Protein AF-A0A520HZ29-F1 (afdb_monomer_lite)

Radius of gyration: 23.73 Å; chains: 1; bounding box: 66×48×58 Å

Structure (mmCIF, N/CA/C/O backbone):
data_AF-A0A520HZ29-F1
#
_entry.id   AF-A0A520HZ29-F1
#
loop_
_atom_site.group_PDB
_atom_site.id
_atom_site.type_symbol
_atom_site.label_atom_id
_atom_site.label_alt_id
_atom_site.label_comp_id
_atom_site.label_asym_id
_atom_site.label_entity_id
_atom_site.label_seq_id
_atom_site.pdbx_PDB_ins_code
_atom_site.Cartn_x
_atom_site.Cartn_y
_atom_site.Cartn_z
_atom_site.occupancy
_atom_site.B_iso_or_equiv
_atom_site.auth_seq_id
_atom_site.auth_comp_id
_atom_site.auth_asym_id
_atom_site.auth_atom_id
_atom_site.pdbx_PDB_model_num
ATOM 1 N N . TYR A 1 1 ? -20.575 -20.722 -24.787 1.00 29.44 1 TYR A N 1
ATOM 2 C CA . TYR A 1 1 ? -20.828 -22.123 -25.172 1.00 29.44 1 TYR A CA 1
ATOM 3 C C . TYR A 1 1 ? -19.560 -22.651 -25.810 1.00 29.44 1 TYR A C 1
ATOM 5 O O . TYR A 1 1 ? -19.033 -21.987 -26.694 1.00 29.44 1 TYR A O 1
ATOM 13 N N . ASN A 1 2 ? -19.044 -23.776 -25.318 1.00 37.75 2 ASN A N 1
ATOM 14 C CA . ASN A 1 2 ? -17.968 -24.502 -25.980 1.00 37.75 2 ASN A CA 1
ATOM 15 C C . ASN A 1 2 ? -18.514 -25.097 -27.276 1.00 37.75 2 ASN A C 1
ATOM 17 O O . ASN A 1 2 ? -19.419 -25.927 -27.242 1.00 37.75 2 ASN A O 1
ATOM 21 N N . SER A 1 3 ? -17.921 -24.718 -28.397 1.00 28.28 3 SER A N 1
ATOM 22 C CA . SER A 1 3 ? -17.940 -25.531 -29.603 1.00 28.28 3 SER A CA 1
ATOM 23 C C . SER A 1 3 ? -16.566 -25.439 -30.246 1.00 28.28 3 SER A C 1
ATOM 25 O O . SER A 1 3 ? -16.153 -24.351 -30.623 1.00 28.28 3 SER A O 1
ATOM 27 N N . ALA A 1 4 ? -15.912 -26.600 -30.314 1.00 33.25 4 ALA A N 1
ATOM 28 C CA . ALA A 1 4 ? -14.782 -26.966 -31.164 1.00 33.25 4 ALA A CA 1
ATOM 29 C C . ALA A 1 4 ? -13.573 -26.007 -31.187 1.00 33.25 4 ALA A C 1
ATOM 31 O O . ALA A 1 4 ? -13.623 -24.891 -31.690 1.00 33.25 4 ALA A O 1
ATOM 32 N N . GLY A 1 5 ? -12.449 -26.502 -30.661 1.00 44.62 5 GLY A N 1
ATOM 33 C CA . GLY A 1 5 ? -11.187 -25.779 -30.573 1.00 44.62 5 GLY A CA 1
ATOM 34 C C . GLY A 1 5 ? -10.692 -25.222 -31.910 1.00 44.62 5 GLY A C 1
ATOM 35 O O . GLY A 1 5 ? -10.591 -25.938 -32.903 1.00 44.62 5 GLY A O 1
ATOM 36 N N . GLY A 1 6 ? -10.326 -23.941 -31.878 1.00 36.56 6 GLY A N 1
ATOM 37 C CA . GLY A 1 6 ? -9.460 -23.285 -32.850 1.00 36.56 6 GLY A CA 1
ATOM 38 C C . GLY A 1 6 ? -8.163 -22.856 -32.161 1.00 36.56 6 GLY A C 1
ATOM 39 O O . GLY A 1 6 ? -8.181 -22.326 -31.051 1.00 36.56 6 GLY A O 1
ATOM 40 N N . SER A 1 7 ? -7.033 -23.107 -32.813 1.00 39.62 7 SER A N 1
ATOM 41 C CA . SER A 1 7 ? -5.655 -22.961 -32.320 1.00 39.62 7 SER A CA 1
ATOM 42 C C . SER A 1 7 ? -5.123 -21.517 -32.264 1.00 39.62 7 SER A C 1
ATOM 44 O O . SER A 1 7 ? -3.921 -21.294 -32.360 1.00 39.62 7 SER A O 1
ATOM 46 N N . SER A 1 8 ? -5.988 -20.518 -32.084 1.00 42.78 8 SER A N 1
ATOM 47 C CA . SER A 1 8 ? -5.587 -19.108 -31.977 1.00 42.78 8 SER A CA 1
ATOM 48 C C . SER A 1 8 ? -6.537 -18.356 -31.044 1.00 42.78 8 SER A C 1
ATOM 50 O O . SER A 1 8 ? -7.522 -17.752 -31.470 1.00 42.78 8 SER A O 1
ATOM 52 N N . GLY A 1 9 ? -6.285 -18.442 -29.739 1.00 31.20 9 GLY A N 1
ATOM 53 C CA . GLY A 1 9 ? -7.104 -17.782 -28.727 1.00 31.20 9 GLY A CA 1
ATOM 54 C C . GLY A 1 9 ? -6.838 -16.279 -28.663 1.00 31.20 9 GLY A C 1
ATOM 55 O O . GLY A 1 9 ? -5.968 -15.849 -27.913 1.00 31.20 9 GLY A O 1
ATOM 56 N N . SER A 1 10 ? -7.619 -15.474 -29.386 1.00 38.91 10 SER A N 1
ATOM 57 C CA . SER A 1 10 ? -7.815 -14.066 -29.028 1.00 38.91 10 SER A CA 1
ATOM 58 C C . SER A 1 10 ? -8.934 -14.000 -27.988 1.00 38.91 10 SER A C 1
ATOM 60 O O . SER A 1 10 ? -10.086 -14.324 -28.279 1.00 38.91 10 SER A O 1
ATOM 62 N N . ARG A 1 11 ? -8.591 -13.658 -26.743 1.00 37.75 11 ARG A N 1
ATOM 63 C CA . ARG A 1 11 ? -9.586 -13.350 -25.704 1.00 37.75 11 ARG A CA 1
ATOM 64 C C . ARG A 1 11 ? -10.194 -11.974 -26.022 1.00 37.75 11 ARG A C 1
ATOM 66 O O . ARG A 1 11 ? -9.433 -11.093 -26.423 1.00 37.75 11 ARG A O 1
ATOM 73 N N . PRO A 1 12 ? -11.508 -11.746 -25.843 1.00 40.84 12 PRO A N 1
ATOM 74 C CA . PRO A 1 12 ? -12.088 -10.424 -26.051 1.00 40.84 12 PRO A CA 1
ATOM 75 C C . PRO A 1 12 ? -11.443 -9.432 -25.076 1.00 40.84 12 PRO A C 1
ATOM 77 O O . PRO A 1 12 ? -11.559 -9.569 -23.858 1.00 40.84 12 PRO A O 1
ATOM 80 N N . LYS A 1 13 ? -10.708 -8.467 -25.633 1.00 37.62 13 LYS A N 1
ATOM 81 C CA . LYS A 1 13 ? -10.168 -7.321 -24.906 1.00 37.62 13 LYS A CA 1
ATOM 82 C C . LYS A 1 13 ? -11.329 -6.367 -24.625 1.00 37.62 13 LYS A C 1
ATOM 84 O O . LYS A 1 13 ? -12.041 -5.988 -25.550 1.00 37.62 13 LYS A O 1
ATOM 89 N N . ILE A 1 14 ? -11.505 -5.970 -23.368 1.00 38.50 14 ILE A N 1
ATOM 90 C CA . ILE A 1 14 ? -12.170 -4.701 -23.066 1.00 38.50 14 ILE A CA 1
ATOM 91 C C . ILE A 1 14 ? -11.268 -3.611 -23.658 1.00 38.50 14 ILE A C 1
ATOM 93 O O . ILE A 1 14 ? -10.106 -3.504 -23.271 1.00 38.50 14 ILE A O 1
ATOM 97 N N . ALA A 1 15 ? -11.777 -2.871 -24.638 1.00 37.00 15 ALA A N 1
ATOM 98 C CA . ALA A 1 15 ? -11.152 -1.663 -25.158 1.00 37.00 15 ALA A CA 1
ATOM 99 C C . ALA A 1 15 ? -11.937 -0.477 -24.595 1.00 37.00 15 ALA A C 1
ATOM 101 O O . ALA A 1 15 ? -13.137 -0.359 -24.844 1.00 37.00 15 ALA A O 1
ATOM 102 N N . ILE A 1 16 ? -11.278 0.346 -23.783 1.00 37.28 16 ILE A N 1
ATOM 103 C CA . ILE A 1 16 ? -11.810 1.638 -23.353 1.00 37.28 16 ILE A CA 1
ATOM 104 C C . ILE A 1 16 ? -11.167 2.675 -24.274 1.00 37.28 16 ILE A C 1
ATOM 106 O O . ILE A 1 16 ? -10.061 3.126 -24.005 1.00 37.28 16 ILE A O 1
ATOM 110 N N . ASP A 1 17 ? -11.842 3.002 -25.374 1.00 34.62 17 ASP A N 1
ATOM 111 C CA . ASP A 1 17 ? -11.481 4.120 -26.251 1.00 34.62 17 ASP A CA 1
ATOM 112 C C . ASP A 1 17 ? -12.436 5.299 -25.986 1.00 34.62 17 ASP A C 1
ATOM 114 O O . ASP A 1 17 ? -13.624 5.087 -25.736 1.00 34.62 17 ASP A O 1
ATOM 118 N N . ASN A 1 18 ? -11.921 6.535 -26.078 1.00 33.84 18 ASN A N 1
ATOM 119 C CA . ASN A 1 18 ? -12.602 7.827 -25.845 1.00 33.84 18 ASN A CA 1
ATOM 120 C C . ASN A 1 18 ? -12.822 8.273 -24.383 1.00 33.84 18 ASN A C 1
ATOM 122 O O . ASN A 1 18 ? -13.919 8.697 -24.017 1.00 33.84 18 ASN A O 1
ATOM 126 N N . ILE A 1 19 ? -11.772 8.299 -23.557 1.00 41.47 19 ILE A N 1
ATOM 127 C CA . ILE A 1 19 ? -11.810 9.090 -22.314 1.00 41.47 19 ILE A CA 1
ATOM 128 C C . ILE A 1 19 ? -11.496 10.556 -22.652 1.00 41.47 19 ILE A C 1
ATOM 130 O O . ILE A 1 19 ? -10.355 10.896 -22.957 1.00 41.47 19 ILE A O 1
ATOM 134 N N . GLN A 1 20 ? -12.497 11.438 -22.579 1.00 37.50 20 GLN A N 1
ATOM 135 C CA . GLN A 1 20 ? -12.272 12.885 -22.509 1.00 37.50 20 GLN A CA 1
ATOM 136 C C . GLN A 1 20 ? -12.248 13.333 -21.046 1.00 37.50 20 GLN A C 1
ATOM 138 O O . GLN A 1 20 ? -13.248 13.231 -20.339 1.00 37.50 20 GLN A O 1
ATOM 143 N N . LEU A 1 21 ? -11.109 13.865 -20.599 1.00 37.75 21 LEU A N 1
ATOM 144 C CA . LEU A 1 21 ? -10.978 14.507 -19.294 1.00 37.75 21 LEU A CA 1
ATOM 145 C C . LEU A 1 21 ? -11.436 15.964 -19.404 1.00 37.75 21 LEU A C 1
ATOM 147 O O . LEU A 1 21 ? -10.693 16.834 -19.857 1.00 37.75 21 LEU A O 1
ATOM 151 N N . VAL A 1 22 ? -12.670 16.231 -18.986 1.00 41.94 22 VAL A N 1
ATOM 152 C CA . VAL A 1 22 ? -13.159 17.593 -18.743 1.00 41.94 22 VAL A CA 1
ATOM 153 C C . VAL A 1 22 ? -12.899 17.910 -17.272 1.00 41.94 22 VAL A C 1
ATOM 155 O O . VAL A 1 22 ? -13.177 17.079 -16.409 1.00 41.94 22 VAL A O 1
ATOM 158 N N . ALA A 1 23 ? -12.335 19.086 -16.977 1.00 45.66 23 ALA A N 1
ATOM 159 C CA . ALA A 1 23 ? -12.144 19.546 -15.602 1.00 45.66 23 ALA A CA 1
ATOM 160 C C . ALA A 1 23 ? -13.448 19.370 -14.811 1.00 45.66 23 ALA A C 1
ATOM 162 O O . ALA A 1 23 ? -14.506 19.769 -15.300 1.00 45.66 23 ALA A O 1
ATOM 163 N N . ALA A 1 24 ? -13.370 18.758 -13.624 1.00 43.84 24 ALA A N 1
ATOM 164 C CA . ALA A 1 24 ? -14.538 18.488 -12.798 1.00 43.84 24 ALA A CA 1
ATOM 165 C C . ALA A 1 24 ? -15.297 19.797 -12.538 1.00 43.84 24 ALA A C 1
ATOM 167 O O . ALA A 1 24 ? -14.860 20.652 -11.763 1.00 43.84 24 ALA A O 1
ATOM 168 N N . GLY A 1 25 ? -16.433 19.958 -13.223 1.00 53.25 25 GLY A N 1
ATOM 169 C CA . GLY A 1 25 ? -17.474 20.878 -12.797 1.00 53.25 25 GLY A CA 1
ATOM 170 C C . GLY A 1 25 ? -17.931 20.508 -11.386 1.00 53.25 25 GLY A C 1
ATOM 171 O O . GLY A 1 25 ? -17.604 19.430 -10.896 1.00 53.25 25 GLY A O 1
ATOM 172 N N . ASN A 1 26 ? -18.635 21.445 -10.742 1.00 54.03 26 ASN A N 1
ATOM 173 C CA . ASN A 1 26 ? -19.221 21.366 -9.397 1.00 54.03 26 ASN A CA 1
ATOM 174 C C . ASN A 1 26 ? -19.322 19.943 -8.817 1.00 54.03 26 ASN A C 1
ATOM 176 O O . ASN A 1 26 ? -19.880 19.064 -9.467 1.00 54.03 26 ASN A O 1
ATOM 180 N N . ALA A 1 27 ? -18.843 19.755 -7.580 1.00 58.06 27 ALA A N 1
ATOM 181 C CA . ALA A 1 27 ? -18.889 18.481 -6.860 1.00 58.06 27 ALA A CA 1
ATOM 182 C C . ALA A 1 27 ? -20.203 17.715 -7.108 1.00 58.06 27 ALA A C 1
ATOM 184 O O . ALA A 1 27 ? -21.284 18.288 -6.945 1.00 58.06 27 ALA A O 1
ATOM 185 N N . CYS A 1 28 ? -20.093 16.442 -7.507 1.00 59.75 28 CYS A N 1
ATOM 186 C CA . CYS A 1 28 ? -21.233 15.569 -7.780 1.00 59.75 28 CYS A CA 1
ATOM 187 C C . CYS A 1 28 ? -22.245 15.651 -6.630 1.00 59.75 28 CYS A C 1
ATOM 189 O O . CYS A 1 28 ? -21.884 15.521 -5.457 1.00 59.75 28 CYS A O 1
ATOM 191 N N . ILE A 1 29 ? -23.519 15.876 -6.954 1.00 70.31 29 ILE A N 1
ATOM 192 C CA . ILE A 1 29 ? -24.570 15.914 -5.938 1.00 70.31 29 ILE A CA 1
ATOM 193 C C . ILE A 1 29 ? -24.837 14.475 -5.504 1.00 70.31 29 ILE A C 1
ATOM 195 O O . ILE A 1 29 ? -25.227 13.646 -6.323 1.00 70.31 29 ILE A O 1
ATOM 199 N N . THR A 1 30 ? -24.648 14.181 -4.216 1.00 75.00 30 THR A N 1
ATOM 200 C CA . THR A 1 30 ? -24.956 12.864 -3.650 1.00 75.00 30 THR A CA 1
ATOM 201 C C . THR A 1 30 ? -26.403 12.477 -3.980 1.00 75.00 30 THR A C 1
ATOM 203 O O . THR A 1 30 ? -27.322 13.209 -3.595 1.00 75.00 30 THR A O 1
ATOM 206 N N . PRO A 1 31 ? -26.639 11.340 -4.661 1.00 79.19 31 PRO A N 1
ATOM 207 C CA . PRO A 1 31 ? -27.990 10.876 -4.937 1.00 79.19 31 PRO A CA 1
ATOM 208 C C . PRO A 1 31 ? -28.779 10.655 -3.642 1.00 79.19 31 PRO A C 1
ATOM 210 O O . PRO A 1 31 ? -28.287 10.004 -2.720 1.00 79.19 31 PRO A O 1
ATOM 213 N N . ALA A 1 32 ? -30.007 11.175 -3.560 1.00 82.25 32 ALA A N 1
ATOM 214 C CA . ALA A 1 32 ? -30.851 11.024 -2.371 1.00 82.25 32 ALA A CA 1
ATOM 215 C C . ALA A 1 32 ? -31.618 9.690 -2.355 1.00 82.25 32 ALA A C 1
ATOM 217 O O . ALA A 1 32 ? -32.122 9.270 -1.314 1.00 82.25 32 ALA A O 1
ATOM 218 N N . THR A 1 33 ? -31.709 9.014 -3.502 1.00 83.50 33 THR A N 1
ATOM 219 C CA . THR A 1 33 ? -32.360 7.709 -3.651 1.00 83.50 33 THR A CA 1
ATOM 220 C C . THR A 1 33 ? -31.463 6.732 -4.402 1.00 83.50 33 THR A C 1
ATOM 222 O O . THR A 1 33 ? -30.621 7.132 -5.200 1.00 83.50 33 THR A O 1
ATOM 225 N N . SER A 1 34 ? -31.637 5.431 -4.171 1.00 80.50 34 SER A N 1
ATOM 226 C CA . SER A 1 34 ? -30.979 4.399 -4.980 1.00 80.50 34 SER A CA 1
ATOM 227 C C . SER A 1 34 ? -31.686 4.227 -6.334 1.00 80.50 34 SER A C 1
ATOM 229 O O . SER A 1 34 ? -32.902 4.423 -6.404 1.00 80.50 34 SER A O 1
ATOM 231 N N . PRO A 1 35 ? -30.966 3.837 -7.404 1.00 86.38 35 PRO A N 1
ATOM 232 C CA . PRO A 1 35 ? -31.594 3.409 -8.650 1.00 86.38 35 PRO A CA 1
ATOM 233 C C . PRO A 1 35 ? -32.473 2.173 -8.416 1.00 86.38 35 PRO A C 1
ATOM 235 O O . PRO A 1 35 ? -32.179 1.336 -7.561 1.00 86.38 35 PRO A O 1
ATOM 238 N N . LEU A 1 36 ? -33.550 2.050 -9.188 1.00 89.56 36 LEU A N 1
ATOM 239 C CA . LEU A 1 36 ? -34.548 0.987 -9.038 1.00 89.56 36 LEU A CA 1
ATOM 240 C C . LEU A 1 36 ? -34.797 0.268 -10.363 1.00 89.56 36 LEU A C 1
ATOM 242 O O . LEU A 1 36 ? -34.452 0.762 -11.433 1.00 89.56 36 LEU A O 1
ATOM 246 N N . SER A 1 37 ? -35.458 -0.887 -10.297 1.00 89.81 37 SER A N 1
ATOM 247 C CA . SER A 1 37 ? -36.024 -1.561 -11.475 1.00 89.81 37 SER A CA 1
ATOM 248 C C . SER A 1 37 ? -34.999 -1.929 -12.554 1.00 89.81 37 SER A C 1
ATOM 250 O O . SER A 1 37 ? -35.290 -1.805 -13.743 1.00 89.81 37 SER A O 1
ATOM 252 N N . LEU A 1 38 ? -33.802 -2.383 -12.157 1.00 87.25 38 LEU A N 1
ATOM 253 C CA . LEU A 1 38 ? -32.837 -2.929 -13.109 1.00 87.25 38 LEU A CA 1
ATOM 254 C C . LEU A 1 38 ? -33.426 -4.174 -13.779 1.00 87.25 38 LEU A C 1
ATOM 256 O O . LEU A 1 38 ? -33.702 -5.182 -13.132 1.00 87.25 38 LEU A O 1
ATOM 260 N N . THR A 1 39 ? -33.611 -4.087 -15.087 1.00 88.44 39 THR A N 1
ATOM 261 C CA . THR A 1 39 ? -34.106 -5.162 -15.940 1.00 88.44 39 THR A CA 1
ATOM 262 C C . THR A 1 39 ? -33.089 -5.419 -17.032 1.00 88.44 39 THR A C 1
ATOM 264 O O . THR A 1 39 ? -32.538 -4.478 -17.599 1.00 88.44 39 THR A O 1
ATOM 267 N N . PHE A 1 40 ? -32.847 -6.690 -17.339 1.00 86.56 40 PHE A N 1
ATOM 268 C CA . PHE A 1 40 ? -32.040 -7.094 -18.483 1.00 86.56 40 PHE A CA 1
ATOM 269 C C . PHE A 1 40 ? -32.958 -7.649 -19.562 1.00 86.56 40 PHE A C 1
ATOM 271 O O . PHE A 1 40 ? -33.882 -8.404 -19.266 1.00 86.56 40 PHE A O 1
ATOM 278 N N . THR A 1 41 ? -32.723 -7.250 -20.805 1.00 86.69 41 THR A N 1
ATOM 279 C CA . THR A 1 41 ? -33.553 -7.641 -21.944 1.00 86.69 41 THR A CA 1
ATOM 280 C C . THR A 1 41 ? -32.749 -8.516 -22.890 1.00 86.69 41 THR A C 1
ATOM 282 O O . THR A 1 41 ? -32.762 -9.739 -22.779 1.00 86.69 41 THR A O 1
ATOM 285 N N . ASN A 1 42 ? -32.030 -7.901 -23.823 1.00 85.25 42 ASN A N 1
ATOM 286 C CA . ASN A 1 42 ? -31.323 -8.609 -24.871 1.00 85.25 42 ASN A CA 1
ATOM 287 C C . ASN A 1 42 ? -29.983 -9.138 -24.340 1.00 85.25 42 ASN A C 1
ATOM 289 O O . ASN A 1 42 ? -29.025 -8.378 -24.181 1.00 85.25 42 ASN A O 1
ATOM 293 N N . ILE A 1 43 ? -29.943 -10.436 -24.038 1.00 84.38 43 ILE A N 1
ATOM 294 C CA . ILE A 1 43 ? -28.761 -11.141 -23.540 1.00 84.38 43 ILE A CA 1
ATOM 295 C C . ILE A 1 43 ? -28.185 -11.985 -24.676 1.00 84.38 43 ILE A C 1
ATOM 297 O O . ILE A 1 43 ? -28.834 -12.898 -25.184 1.00 84.38 43 ILE A O 1
ATOM 301 N N . THR A 1 44 ? -26.942 -11.702 -25.047 1.00 82.81 44 THR A N 1
ATOM 302 C CA . THR A 1 44 ? -26.147 -12.516 -25.969 1.00 82.81 44 THR A CA 1
ATOM 303 C C . THR A 1 44 ? -24.969 -13.152 -25.228 1.00 82.81 44 THR A C 1
ATOM 305 O O . THR A 1 44 ? -24.776 -12.946 -24.031 1.00 82.81 44 THR A O 1
ATOM 308 N N . ALA A 1 45 ? -24.139 -13.922 -25.935 1.00 76.50 45 ALA A N 1
ATOM 309 C CA . ALA A 1 45 ? -22.918 -14.481 -25.357 1.00 76.50 45 ALA A CA 1
ATOM 310 C C . ALA A 1 45 ? -21.859 -13.418 -24.987 1.00 76.50 45 ALA A C 1
ATOM 312 O O . ALA A 1 45 ? -20.933 -13.736 -24.245 1.00 76.50 45 ALA A O 1
ATOM 313 N N . THR A 1 46 ? -21.968 -12.189 -25.510 1.00 78.19 46 THR A N 1
ATOM 314 C CA . THR A 1 46 ? -20.964 -11.120 -25.341 1.00 78.19 46 THR A CA 1
ATOM 315 C C . THR A 1 46 ? -21.554 -9.775 -24.916 1.00 78.19 46 THR A C 1
ATOM 317 O O . THR A 1 46 ? -20.811 -8.809 -24.777 1.00 78.19 46 THR A O 1
ATOM 320 N N . SER A 1 47 ? -22.871 -9.672 -24.732 1.00 79.06 47 SER A N 1
ATOM 321 C CA . SER A 1 47 ? -23.525 -8.426 -24.330 1.00 79.06 47 SER A CA 1
ATOM 322 C C . SER A 1 47 ? -24.792 -8.684 -23.526 1.00 79.06 47 SER A C 1
ATOM 324 O O . SER A 1 47 ? -25.503 -9.662 -23.749 1.00 79.06 47 SER A O 1
ATOM 326 N N . VAL A 1 48 ? -25.083 -7.772 -22.603 1.00 79.69 48 VAL A N 1
ATOM 327 C CA . VAL A 1 48 ? -26.335 -7.724 -21.851 1.00 79.69 48 VAL A CA 1
ATOM 328 C C . VAL A 1 48 ? -26.866 -6.302 -21.960 1.00 79.69 48 VAL A C 1
ATOM 330 O O . VAL A 1 48 ? -26.225 -5.368 -21.487 1.00 79.69 48 VAL A O 1
ATOM 333 N N . GLN A 1 49 ? -28.020 -6.124 -22.600 1.00 85.81 49 GLN A N 1
ATOM 334 C CA . GLN A 1 49 ? -28.741 -4.854 -22.548 1.00 85.81 49 GLN A CA 1
ATOM 335 C C . GLN A 1 49 ? -29.570 -4.793 -21.270 1.00 85.81 49 GLN A C 1
ATOM 337 O O . GLN A 1 49 ? -30.263 -5.754 -20.931 1.00 85.81 49 GLN A O 1
ATOM 342 N N . GLY A 1 50 ? -29.512 -3.659 -20.575 1.00 86.06 50 GLY A N 1
ATOM 343 C CA . GLY A 1 50 ? -30.311 -3.418 -19.384 1.00 86.06 50 GLY A CA 1
ATOM 344 C C . GLY A 1 50 ? -30.891 -2.014 -19.337 1.00 86.06 50 GLY A C 1
ATOM 345 O O . GLY A 1 50 ? -30.395 -1.101 -19.992 1.00 86.06 50 GLY A O 1
ATOM 346 N N . SER A 1 51 ? -31.957 -1.856 -18.560 1.00 89.12 51 SER A N 1
ATOM 347 C CA . SER A 1 51 ? -32.577 -0.567 -18.257 1.00 89.12 51 SER A CA 1
ATOM 348 C C . SER A 1 51 ? -32.913 -0.493 -16.773 1.00 89.12 51 SER A C 1
ATOM 350 O O . SER A 1 51 ? -33.198 -1.516 -16.155 1.00 89.12 51 SER A O 1
ATOM 352 N N . PHE A 1 52 ? -32.858 0.700 -16.192 1.00 90.94 52 PHE A N 1
ATOM 353 C CA . PHE A 1 52 ? -33.191 0.947 -14.792 1.00 90.94 52 PHE A CA 1
ATOM 354 C C . PHE A 1 52 ? -33.749 2.363 -14.636 1.00 90.94 52 PHE A C 1
ATOM 356 O O . PHE A 1 52 ? -33.603 3.210 -15.516 1.00 90.94 52 PHE A O 1
ATOM 363 N N . SER A 1 53 ? -34.405 2.619 -13.509 1.00 91.62 53 SER A N 1
ATOM 364 C CA . SER A 1 53 ? -34.794 3.964 -13.088 1.00 91.62 53 SER A CA 1
ATOM 365 C C . SER A 1 53 ? -33.627 4.601 -12.345 1.00 91.62 53 SER A C 1
ATOM 367 O O . SER A 1 53 ? -33.191 4.065 -11.325 1.00 91.62 53 SER A O 1
ATOM 369 N N . ALA A 1 54 ? -33.118 5.721 -12.859 1.00 86.81 54 ALA A N 1
ATOM 370 C CA . ALA A 1 54 ? -32.023 6.456 -12.237 1.00 86.81 54 ALA A CA 1
ATOM 371 C C . ALA A 1 54 ? -32.376 6.919 -10.813 1.00 86.81 54 ALA A C 1
ATOM 373 O O . ALA A 1 54 ? -33.542 7.112 -10.462 1.00 86.81 54 ALA A O 1
ATOM 374 N N . SER A 1 55 ? -31.340 7.107 -10.001 1.00 86.19 55 SER A N 1
ATOM 375 C CA . SER A 1 55 ? -31.451 7.808 -8.723 1.00 86.19 55 SER A CA 1
ATOM 376 C C . SER A 1 55 ? -31.922 9.252 -8.917 1.00 86.19 55 SER A C 1
ATOM 378 O O . SER A 1 55 ? -31.809 9.811 -10.007 1.00 86.19 55 SER A O 1
ATOM 380 N N . ILE A 1 56 ? -32.426 9.879 -7.853 1.00 83.69 56 ILE A N 1
ATOM 381 C CA . ILE A 1 56 ? -32.774 11.302 -7.848 1.00 83.69 56 ILE A CA 1
ATOM 382 C C . ILE A 1 56 ? -31.982 11.997 -6.730 1.00 83.69 56 ILE A C 1
ATOM 384 O O . ILE A 1 56 ? -32.176 11.659 -5.561 1.00 83.69 56 ILE A O 1
ATOM 388 N N . PRO A 1 57 ? -31.113 12.977 -7.042 1.00 86.12 57 PRO A N 1
ATOM 389 C CA . PRO A 1 57 ? -30.622 13.331 -8.380 1.00 86.12 57 PRO A CA 1
ATOM 390 C C . PRO A 1 57 ? -29.929 12.161 -9.105 1.00 86.12 57 PRO A C 1
ATOM 392 O O . PRO A 1 57 ? -29.486 11.198 -8.468 1.00 86.12 57 PRO A O 1
ATOM 395 N N . ALA A 1 58 ? -29.875 12.232 -10.438 1.00 80.75 58 ALA A N 1
ATOM 396 C CA . ALA A 1 58 ? -29.206 11.217 -11.251 1.00 80.75 58 ALA A CA 1
ATOM 397 C C . ALA A 1 58 ? -27.709 11.189 -10.922 1.00 80.75 58 ALA A C 1
ATOM 399 O O . ALA A 1 58 ? -27.093 12.243 -10.778 1.00 80.75 58 ALA A O 1
ATOM 400 N N . ALA A 1 59 ? -27.153 9.987 -10.779 1.00 79.69 59 ALA A N 1
ATOM 401 C CA . ALA A 1 59 ? -25.716 9.801 -10.643 1.00 79.69 59 ALA A CA 1
ATOM 402 C C . ALA A 1 59 ? -25.061 9.866 -12.027 1.00 79.69 59 ALA A C 1
ATOM 404 O O . ALA A 1 59 ? -25.686 9.489 -13.021 1.00 79.69 59 ALA A O 1
ATOM 405 N N . ASP A 1 60 ? -23.804 10.302 -12.075 1.00 76.38 60 ASP A N 1
ATOM 406 C CA . ASP A 1 60 ? -23.030 10.361 -13.319 1.00 76.38 60 ASP A CA 1
ATOM 407 C C . ASP A 1 60 ? -22.727 8.954 -13.863 1.00 76.38 60 ASP A C 1
ATOM 409 O O . ASP A 1 60 ? -22.764 8.721 -15.069 1.00 76.38 60 ASP A O 1
ATOM 413 N N . GLU A 1 61 ? -22.495 7.991 -12.964 1.00 78.06 61 GLU A N 1
ATOM 414 C CA . GLU A 1 61 ? -22.197 6.599 -13.295 1.00 78.06 61 GLU A CA 1
ATOM 415 C C . GLU A 1 61 ? -22.895 5.622 -12.338 1.00 78.06 61 GLU A C 1
ATOM 417 O O . GLU A 1 61 ? -23.211 5.945 -11.189 1.00 78.06 61 GLU A O 1
ATOM 422 N N . TYR A 1 62 ? -23.111 4.392 -12.812 1.00 74.06 62 TYR A N 1
ATOM 423 C CA . TYR A 1 62 ? -23.718 3.307 -12.042 1.00 74.06 62 TYR A CA 1
ATOM 424 C C . TYR A 1 62 ? -22.884 2.030 -12.162 1.00 74.06 62 TYR A C 1
ATOM 426 O O . TYR A 1 62 ? -22.611 1.555 -13.264 1.00 74.06 62 TYR A O 1
ATOM 434 N N . LEU A 1 63 ? -22.531 1.430 -11.022 1.00 75.44 63 LEU A N 1
ATOM 435 C CA . LEU A 1 63 ? -21.890 0.116 -10.966 1.00 75.44 63 LEU A CA 1
ATOM 436 C C . LEU A 1 63 ? -22.955 -0.983 -10.883 1.00 75.44 63 LEU A C 1
ATOM 438 O O . LEU A 1 63 ? -23.715 -1.052 -9.916 1.00 75.44 63 LEU A O 1
ATOM 442 N N . VAL A 1 64 ? -22.979 -1.879 -11.870 1.00 72.62 64 VAL A N 1
ATOM 443 C CA . VAL A 1 64 ? -23.823 -3.081 -11.840 1.00 72.62 64 VAL A CA 1
ATOM 444 C C . VAL A 1 64 ? -23.008 -4.249 -11.293 1.00 72.62 64 VAL A C 1
ATOM 446 O O . VAL A 1 64 ? -22.075 -4.722 -11.938 1.00 72.62 64 VAL A O 1
ATOM 449 N N . VAL A 1 65 ? -23.376 -4.734 -10.106 1.00 71.81 65 VAL A N 1
ATOM 450 C CA . VAL A 1 65 ? -22.745 -5.904 -9.480 1.00 71.81 65 VAL A CA 1
ATOM 451 C C . VAL A 1 65 ? -23.607 -7.136 -9.740 1.00 71.81 65 VAL A C 1
ATOM 453 O O . VAL A 1 65 ? -24.733 -7.229 -9.254 1.00 71.81 65 VAL A O 1
ATOM 456 N N . ALA A 1 66 ? -23.083 -8.092 -10.507 1.00 68.25 66 ALA A N 1
ATOM 457 C CA . ALA A 1 66 ? -23.730 -9.382 -10.720 1.00 68.25 66 ALA A CA 1
ATOM 458 C C . ALA A 1 66 ? -23.314 -10.373 -9.625 1.00 68.25 66 ALA A C 1
ATOM 460 O O . ALA A 1 66 ? -22.131 -10.517 -9.319 1.00 68.25 66 ALA A O 1
ATOM 461 N N . THR A 1 67 ? -24.286 -11.084 -9.056 1.00 66.81 67 THR A N 1
ATOM 462 C CA . THR A 1 67 ? -24.058 -12.133 -8.058 1.00 66.81 67 THR A CA 1
ATOM 463 C C . THR A 1 67 ? -24.890 -13.364 -8.398 1.00 66.81 67 THR A C 1
ATOM 465 O O . THR A 1 67 ? -26.001 -13.249 -8.911 1.00 66.81 67 THR A O 1
ATOM 468 N N . ILE A 1 68 ? -24.348 -14.551 -8.125 1.00 70.12 68 ILE A N 1
ATOM 469 C CA . ILE A 1 68 ? -25.086 -15.821 -8.234 1.00 70.12 68 ILE A CA 1
ATOM 470 C C . ILE A 1 68 ? -25.947 -16.102 -6.991 1.00 70.12 68 ILE A C 1
ATOM 472 O O . ILE A 1 68 ? -26.695 -17.076 -6.964 1.00 70.12 68 ILE A O 1
ATOM 476 N N . TYR A 1 69 ? -25.829 -15.270 -5.954 1.00 65.38 69 TYR A N 1
ATOM 477 C CA . TYR A 1 69 ? -26.567 -15.402 -4.703 1.00 65.38 69 TYR A CA 1
ATOM 478 C C . TYR A 1 69 ? -27.873 -14.602 -4.773 1.00 65.38 69 TYR A C 1
ATOM 480 O O . TYR A 1 69 ? -27.898 -13.488 -5.288 1.00 65.38 69 TYR A O 1
ATOM 488 N N . GLY A 1 70 ? -28.962 -15.152 -4.226 1.00 66.75 70 GLY A N 1
ATOM 489 C CA . GLY A 1 70 ? -30.303 -14.548 -4.303 1.00 66.75 70 GLY A CA 1
ATOM 490 C C . GLY A 1 70 ? -30.478 -13.220 -3.549 1.00 66.75 70 GLY A C 1
ATOM 491 O O . GLY A 1 70 ? -31.508 -12.569 -3.691 1.00 66.75 70 GLY A O 1
ATOM 492 N N . SER A 1 71 ? -29.487 -12.811 -2.757 1.00 70.19 71 SER A N 1
ATOM 493 C CA . SER A 1 71 ? -29.445 -11.531 -2.050 1.00 70.19 71 SER A CA 1
ATOM 494 C C . SER A 1 71 ? -27.999 -11.135 -1.761 1.00 70.19 71 SER A C 1
ATOM 496 O O . SER A 1 71 ? -27.160 -12.002 -1.507 1.00 70.19 71 SER A O 1
ATOM 498 N N . LEU A 1 72 ? -27.716 -9.831 -1.729 1.00 66.56 72 LEU A N 1
ATOM 499 C CA . LEU A 1 72 ? -26.473 -9.327 -1.148 1.00 66.56 72 LEU A CA 1
ATOM 500 C C . LEU A 1 72 ? -26.527 -9.499 0.373 1.00 66.56 72 LEU A C 1
ATOM 502 O O . LEU A 1 72 ? -27.552 -9.229 0.998 1.00 66.56 72 LEU A O 1
ATOM 506 N N . SER A 1 73 ? -25.427 -9.958 0.961 1.00 68.19 73 SER A N 1
ATOM 507 C CA . SER A 1 73 ? -25.261 -10.033 2.411 1.00 68.19 73 SER A CA 1
ATOM 508 C C . SER A 1 73 ? -24.227 -9.002 2.860 1.00 68.19 73 SER A C 1
ATOM 510 O O . SER A 1 73 ? -23.429 -8.533 2.051 1.00 68.19 73 SER A O 1
ATOM 512 N N . SER A 1 74 ? -24.207 -8.663 4.149 1.00 68.06 74 SER A N 1
ATOM 513 C CA . SER A 1 74 ? -23.120 -7.861 4.728 1.00 68.06 74 SER A CA 1
ATOM 514 C C . SER A 1 74 ? -21.794 -8.628 4.825 1.00 68.06 74 SER A C 1
ATOM 516 O O . SER A 1 74 ? -20.784 -8.043 5.207 1.00 68.06 74 SER A O 1
ATOM 518 N N . TYR A 1 75 ? -21.796 -9.928 4.517 1.00 64.06 75 TYR A N 1
ATOM 519 C CA . TYR A 1 75 ? -20.603 -10.760 4.467 1.00 64.06 75 TYR A CA 1
ATOM 520 C C . TYR A 1 75 ? -20.027 -10.813 3.048 1.00 64.06 75 TYR A C 1
ATOM 522 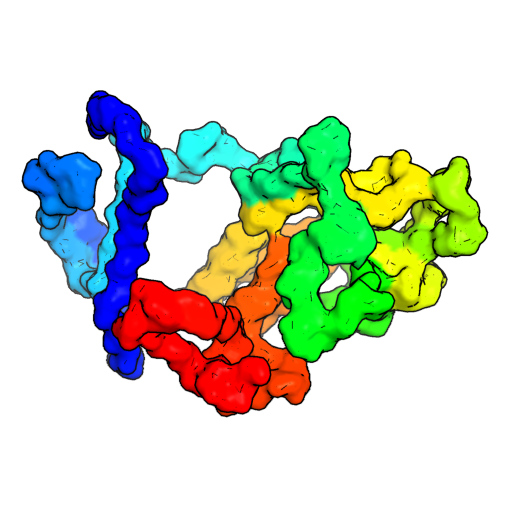O O . TYR A 1 75 ? -20.784 -10.783 2.069 1.00 64.06 75 TYR A O 1
ATOM 530 N N . PRO A 1 76 ? -18.694 -10.930 2.930 1.00 66.50 76 PRO A N 1
ATOM 531 C CA . PRO A 1 76 ? -18.034 -11.300 1.687 1.00 66.50 76 PRO A CA 1
ATOM 532 C C . PRO A 1 76 ? -18.666 -12.532 1.030 1.00 66.50 76 PRO A C 1
ATOM 534 O O . PRO A 1 76 ? -19.237 -13.397 1.693 1.00 66.50 76 PRO A O 1
ATOM 537 N N . VAL A 1 77 ? -18.564 -12.602 -0.299 1.00 64.12 77 VAL A N 1
ATOM 538 C CA . VAL A 1 77 ? -19.201 -13.640 -1.132 1.00 64.12 77 VAL A CA 1
ATOM 539 C C . VAL A 1 77 ? -18.717 -15.052 -0.777 1.00 64.12 77 VAL A C 1
ATOM 541 O O . VAL A 1 77 ? -19.459 -16.020 -0.919 1.00 64.12 77 VAL A O 1
ATOM 544 N N . ASP A 1 78 ? -17.490 -15.168 -0.277 1.00 69.44 78 ASP A N 1
ATOM 545 C CA . ASP A 1 78 ? -16.899 -16.417 0.204 1.00 69.44 78 ASP A CA 1
ATOM 546 C C . ASP A 1 78 ? -17.362 -16.815 1.622 1.00 69.44 78 ASP A C 1
ATOM 548 O O . ASP A 1 78 ? -16.986 -17.877 2.112 1.00 69.44 78 ASP A O 1
ATOM 552 N N . GLY A 1 79 ? -18.182 -15.986 2.280 1.00 72.12 79 GLY A N 1
ATOM 553 C CA . GLY A 1 79 ? -18.669 -16.190 3.644 1.00 72.12 79 GLY A CA 1
ATOM 554 C C . GLY A 1 79 ? -17.625 -15.933 4.735 1.00 72.12 79 GLY A C 1
ATOM 555 O O . GLY A 1 79 ? -17.930 -16.130 5.913 1.00 72.12 79 GLY A O 1
ATOM 556 N N . ASN A 1 80 ? -16.416 -15.485 4.380 1.00 78.25 80 ASN A N 1
ATOM 557 C CA . ASN A 1 80 ? -15.330 -15.284 5.332 1.00 78.25 80 ASN A CA 1
ATOM 558 C C . ASN A 1 80 ? -15.414 -13.907 5.994 1.00 78.25 80 ASN A C 1
ATOM 560 O O . ASN A 1 80 ? -15.670 -12.891 5.352 1.00 78.25 80 ASN A O 1
ATOM 564 N N . ILE A 1 81 ? -15.155 -13.854 7.301 1.00 83.88 81 ILE A N 1
ATOM 565 C CA . ILE A 1 81 ? -15.032 -12.591 8.035 1.00 83.88 81 ILE A CA 1
ATOM 566 C C . ILE A 1 81 ? -13.554 -12.249 8.136 1.00 83.88 81 ILE A C 1
ATOM 568 O O . ILE A 1 81 ? -12.830 -12.853 8.928 1.00 83.88 81 ILE A O 1
ATOM 572 N N . TYR A 1 82 ? -13.130 -11.252 7.366 1.00 89.94 82 TYR A N 1
ATOM 573 C CA . TYR A 1 82 ? -11.753 -10.784 7.394 1.00 89.94 82 TYR A CA 1
ATOM 574 C C . TYR A 1 82 ? -11.466 -9.921 8.629 1.00 89.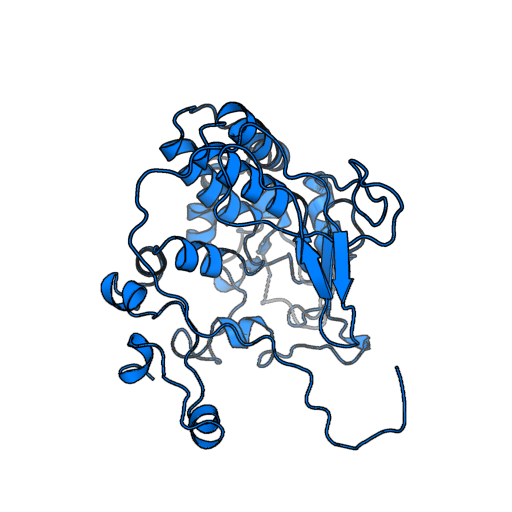94 82 TYR A C 1
ATOM 576 O O . TYR A 1 82 ? -12.278 -9.077 9.022 1.00 89.94 82 TYR A O 1
ATOM 584 N N . LYS A 1 83 ? -10.306 -10.129 9.256 1.00 92.62 83 LYS A N 1
ATOM 585 C CA . LYS A 1 83 ? -9.872 -9.445 10.481 1.00 92.62 83 LYS A CA 1
ATOM 586 C C . LYS A 1 83 ? -8.384 -9.133 10.431 1.00 92.62 83 LYS A C 1
ATOM 588 O O . LYS A 1 83 ? -7.613 -9.815 9.768 1.00 92.62 83 LYS A O 1
ATOM 593 N N . LEU A 1 84 ? -7.976 -8.106 11.175 1.00 94.12 84 LEU A N 1
ATOM 594 C CA . LEU A 1 84 ? -6.558 -7.840 11.393 1.00 94.12 84 LEU A CA 1
ATOM 595 C C . LEU A 1 84 ? -5.967 -8.946 12.260 1.00 94.12 84 LEU A C 1
ATOM 597 O O . LEU A 1 84 ? -6.459 -9.203 13.362 1.00 94.12 84 LEU A O 1
ATOM 601 N N . VAL A 1 85 ? -4.885 -9.550 11.790 1.00 93.00 85 VAL A N 1
ATOM 602 C CA . VAL A 1 85 ? -4.114 -10.485 12.595 1.00 93.00 85 VAL A CA 1
ATOM 603 C C . VAL A 1 85 ? -3.327 -9.704 13.654 1.00 93.00 85 VAL A C 1
ATOM 605 O O . VAL A 1 85 ? -2.739 -8.651 13.351 1.00 93.00 85 VAL A O 1
ATOM 608 N N . PRO A 1 86 ? -3.307 -10.192 14.912 1.00 93.06 86 PRO A N 1
ATOM 609 C CA . PRO A 1 86 ? -2.482 -9.619 15.967 1.00 93.06 86 PRO A CA 1
ATOM 610 C C . PRO A 1 86 ? -1.019 -9.486 15.540 1.00 93.06 86 PRO A C 1
ATOM 612 O O . PRO A 1 86 ? -0.475 -10.370 14.886 1.00 93.06 86 PRO A O 1
ATOM 615 N N . ILE A 1 87 ? -0.350 -8.403 15.938 1.00 91.06 87 ILE A N 1
ATOM 616 C CA . ILE A 1 87 ? 1.006 -8.110 15.444 1.00 91.06 87 ILE A CA 1
ATOM 617 C C . ILE A 1 87 ? 2.026 -9.219 15.734 1.00 91.06 87 ILE A C 1
ATOM 619 O O . ILE A 1 87 ? 2.872 -9.496 14.901 1.00 91.06 87 ILE A O 1
ATOM 623 N N . ASN A 1 88 ? 1.890 -9.926 16.857 1.00 85.00 88 ASN A N 1
ATOM 624 C CA . ASN A 1 88 ? 2.751 -11.057 17.226 1.00 85.00 88 ASN A CA 1
ATOM 625 C C . ASN A 1 88 ? 2.510 -12.334 16.398 1.00 85.00 88 ASN A C 1
ATOM 627 O O . ASN A 1 88 ? 3.253 -13.301 16.532 1.00 85.00 88 ASN A O 1
ATOM 631 N N . GLN A 1 89 ? 1.448 -12.366 15.595 1.00 85.69 89 GLN A N 1
ATOM 632 C CA . GLN A 1 89 ? 1.139 -13.432 14.642 1.00 85.69 89 GLN A CA 1
ATOM 633 C C . GLN A 1 89 ? 1.299 -12.955 13.195 1.00 85.69 89 GLN A C 1
ATOM 635 O O . GLN A 1 89 ? 1.068 -13.726 12.266 1.00 85.69 89 GLN A O 1
ATOM 640 N N . TYR A 1 90 ? 1.713 -11.702 12.984 1.00 85.69 90 TYR A N 1
ATOM 641 C CA . TYR A 1 90 ? 1.814 -11.103 11.658 1.00 85.69 90 TYR A CA 1
ATOM 642 C C . TYR A 1 90 ? 2.770 -11.884 10.757 1.00 85.69 90 TYR A C 1
ATOM 644 O O . TYR A 1 90 ? 2.474 -12.114 9.590 1.00 85.69 90 TYR A O 1
ATOM 652 N N . ARG A 1 91 ? 3.872 -12.388 11.319 1.00 81.81 91 ARG A N 1
ATOM 653 C CA . ARG A 1 91 ? 4.811 -13.277 10.629 1.00 81.81 91 ARG A CA 1
ATOM 654 C C . ARG A 1 91 ? 4.144 -14.482 9.955 1.00 81.81 91 ARG A C 1
ATOM 656 O O . ARG A 1 91 ? 4.508 -14.818 8.831 1.00 81.81 91 ARG A O 1
ATOM 663 N N . ALA A 1 92 ? 3.131 -15.080 10.588 1.00 80.94 92 ALA A N 1
ATOM 664 C CA . ALA A 1 92 ? 2.436 -16.250 10.052 1.00 80.94 92 ALA A CA 1
ATOM 665 C C . ALA A 1 92 ? 1.733 -15.951 8.718 1.00 80.94 92 ALA A C 1
ATOM 667 O O . ALA A 1 92 ? 1.709 -16.816 7.845 1.00 80.94 92 ALA A O 1
ATOM 668 N N . LEU A 1 93 ? 1.262 -14.711 8.517 1.00 84.81 93 LEU A N 1
ATOM 669 C CA . LEU A 1 93 ? 0.675 -14.259 7.249 1.00 84.81 93 LEU A CA 1
ATOM 670 C C . LEU A 1 93 ? 1.600 -14.531 6.060 1.00 84.81 93 LEU A C 1
ATOM 672 O O . LEU A 1 93 ? 1.145 -14.936 4.997 1.00 84.81 93 LEU A O 1
ATOM 676 N N . PHE A 1 94 ? 2.899 -14.318 6.264 1.00 81.44 94 PHE A N 1
ATOM 677 C CA . PHE A 1 94 ? 3.927 -14.379 5.228 1.00 81.44 94 PHE A CA 1
ATOM 678 C C . PHE A 1 94 ? 4.665 -15.717 5.188 1.00 81.44 94 PHE A C 1
ATOM 680 O O . PHE A 1 94 ? 5.439 -15.959 4.269 1.00 81.44 94 PHE A O 1
ATOM 687 N N . ASP A 1 95 ? 4.440 -16.585 6.175 1.00 77.88 95 ASP A N 1
ATOM 688 C CA . ASP A 1 95 ? 5.046 -17.915 6.223 1.00 77.88 95 ASP A CA 1
ATOM 689 C C . ASP A 1 95 ? 4.088 -19.004 5.718 1.00 77.88 95 ASP A C 1
ATOM 691 O O . ASP A 1 95 ? 4.536 -19.949 5.065 1.00 77.88 95 ASP A O 1
ATOM 695 N N . THR A 1 96 ? 2.784 -18.895 6.007 1.00 77.25 96 THR A N 1
ATOM 696 C CA . THR A 1 96 ? 1.782 -19.914 5.637 1.00 77.25 96 THR A CA 1
ATOM 697 C C . THR A 1 96 ? 0.760 -19.415 4.627 1.00 77.25 96 THR A C 1
ATOM 699 O O . THR A 1 96 ? 0.320 -20.197 3.791 1.00 77.25 96 THR A O 1
ATOM 702 N N . GLY A 1 97 ? 0.392 -18.132 4.681 1.00 70.88 97 GLY A N 1
ATOM 703 C CA . GLY A 1 97 ? -0.546 -17.520 3.740 1.00 70.88 97 GLY A CA 1
ATOM 704 C C . GLY A 1 97 ? -2.019 -17.818 4.016 1.00 70.88 97 GLY A C 1
ATOM 705 O O . GLY A 1 97 ? -2.884 -17.240 3.372 1.00 70.88 97 GLY A O 1
ATOM 706 N N . GLU A 1 98 ? -2.337 -18.689 4.968 1.00 74.94 98 GLU A N 1
ATOM 707 C CA . GLU A 1 98 ? -3.714 -18.932 5.401 1.00 74.94 98 GLU A CA 1
ATOM 708 C C . GLU A 1 98 ? -4.020 -18.032 6.595 1.00 74.94 98 GLU A C 1
ATOM 710 O O . GLU A 1 98 ? -3.452 -18.197 7.678 1.00 74.94 98 GLU A O 1
ATOM 715 N N . SER A 1 99 ? -4.887 -17.037 6.394 1.00 85.06 99 SER A N 1
ATOM 716 C CA . SER A 1 99 ? -5.206 -16.068 7.435 1.00 85.06 99 SER A CA 1
ATOM 717 C C . SER A 1 99 ? -6.539 -15.365 7.232 1.00 85.06 99 SER A C 1
ATOM 719 O O . SER A 1 99 ? -6.929 -15.068 6.109 1.00 85.06 99 SER A O 1
ATOM 721 N N . GLU A 1 100 ? -7.161 -14.982 8.350 1.00 87.00 100 GLU A N 1
ATOM 722 C CA . GLU A 1 100 ? -8.296 -14.061 8.388 1.00 87.00 100 GLU A CA 1
ATOM 723 C C . GLU A 1 100 ? -7.952 -12.648 7.867 1.00 87.00 100 GLU A C 1
ATOM 725 O O . GLU A 1 100 ? -8.866 -11.878 7.604 1.00 87.00 100 GLU A O 1
ATOM 730 N N . GLU A 1 101 ? -6.680 -12.269 7.693 1.00 91.50 101 GLU A N 1
ATOM 731 C CA . GLU A 1 101 ? -6.323 -10.971 7.088 1.00 91.50 101 GLU A CA 1
ATOM 732 C C . GLU A 1 101 ? -6.160 -11.056 5.561 1.00 91.50 101 GLU A C 1
ATOM 734 O O . GLU A 1 101 ? -6.299 -10.039 4.881 1.00 91.50 101 GLU A O 1
ATOM 739 N N . MET A 1 102 ? -5.876 -12.238 5.004 1.00 88.44 102 MET A N 1
ATOM 740 C CA . MET A 1 102 ? -5.516 -12.409 3.591 1.00 88.44 102 MET A CA 1
ATOM 741 C C . MET A 1 102 ? -6.743 -12.612 2.706 1.00 88.44 102 MET A C 1
ATOM 743 O O . MET A 1 102 ? -7.444 -13.604 2.852 1.00 88.44 102 MET A O 1
ATOM 747 N N . ILE A 1 103 ? -6.971 -11.693 1.762 1.00 88.44 103 ILE A N 1
ATOM 748 C CA . ILE A 1 103 ? -8.109 -11.735 0.825 1.00 88.44 103 ILE A CA 1
ATOM 749 C C . ILE A 1 103 ? -7.686 -12.389 -0.492 1.00 88.44 103 ILE A C 1
ATOM 751 O O . ILE A 1 103 ? -8.358 -13.276 -1.011 1.00 88.44 103 ILE A O 1
ATOM 755 N N . PHE A 1 104 ? -6.559 -11.948 -1.051 1.00 86.25 104 PHE A N 1
ATOM 756 C CA . PHE A 1 104 ? -6.002 -12.514 -2.272 1.00 86.25 104 PHE A CA 1
ATOM 757 C C . PHE A 1 104 ? -4.482 -12.469 -2.230 1.00 86.25 104 PHE A C 1
ATOM 759 O O . PHE A 1 104 ? -3.879 -11.457 -1.870 1.00 86.25 104 PHE A O 1
ATOM 766 N N . GLN A 1 105 ? -3.863 -13.566 -2.641 1.00 83.62 105 GLN A N 1
ATOM 767 C CA . GLN A 1 105 ? -2.419 -13.716 -2.637 1.00 83.62 105 GLN A CA 1
ATOM 768 C C . GLN A 1 105 ? -1.966 -14.673 -3.727 1.00 83.62 105 GLN A C 1
ATOM 770 O O . GLN A 1 105 ? -2.704 -15.561 -4.162 1.00 83.62 105 GLN A O 1
ATOM 775 N N . MET A 1 106 ? -0.714 -14.509 -4.124 1.00 82.62 106 MET A N 1
ATOM 776 C CA . MET A 1 106 ? -0.015 -15.422 -5.014 1.00 82.62 106 MET A CA 1
ATOM 777 C C . MET A 1 106 ? 1.015 -16.198 -4.207 1.00 82.62 106 MET A C 1
ATOM 779 O O . MET A 1 106 ? 1.677 -15.633 -3.347 1.00 82.62 106 MET A O 1
ATOM 783 N N . TYR A 1 107 ? 1.171 -17.488 -4.472 1.00 78.44 107 TYR A N 1
ATOM 784 C CA . TYR A 1 107 ? 2.198 -18.288 -3.814 1.00 78.44 107 TYR A CA 1
ATOM 785 C C . TYR A 1 107 ? 3.402 -18.432 -4.733 1.00 78.44 107 TYR A C 1
ATOM 787 O O . TYR A 1 107 ? 3.235 -18.758 -5.904 1.00 78.44 107 TYR A O 1
ATOM 795 N N . TYR A 1 108 ? 4.595 -18.220 -4.183 1.00 75.19 108 TYR A N 1
ATOM 796 C CA . TYR A 1 108 ? 5.837 -18.686 -4.790 1.00 75.19 108 TYR A CA 1
ATOM 797 C C . TYR A 1 108 ? 6.267 -19.961 -4.078 1.00 75.19 108 TYR A C 1
ATOM 799 O O . TYR A 1 108 ? 6.518 -19.929 -2.874 1.00 75.19 108 TYR A O 1
ATOM 807 N N . ASN A 1 109 ? 6.323 -21.076 -4.807 1.00 72.06 109 ASN A N 1
ATOM 808 C CA . ASN A 1 109 ? 6.758 -22.365 -4.291 1.00 72.06 109 ASN A CA 1
ATOM 809 C C . ASN A 1 109 ? 7.932 -22.930 -5.098 1.00 72.06 109 ASN A C 1
ATOM 811 O O . ASN A 1 109 ? 7.767 -23.552 -6.154 1.00 72.06 109 ASN A O 1
ATOM 815 N N . SER A 1 110 ? 9.125 -22.830 -4.519 1.00 67.50 110 SER A N 1
ATOM 816 C CA . SER A 1 110 ? 10.357 -23.342 -5.132 1.00 67.50 110 SER A CA 1
ATOM 817 C C . SER A 1 110 ? 10.288 -24.833 -5.507 1.00 67.50 110 SER A C 1
ATOM 819 O O . SER A 1 110 ? 10.858 -25.241 -6.518 1.00 67.50 110 SER A O 1
ATOM 821 N N . LYS A 1 111 ? 9.528 -25.658 -4.766 1.00 70.44 111 LYS A N 1
ATOM 822 C CA . LYS A 1 111 ? 9.351 -27.095 -5.062 1.00 70.44 111 LYS A CA 1
ATOM 823 C C . LYS A 1 111 ? 8.505 -27.356 -6.307 1.00 70.44 111 LYS A C 1
ATOM 825 O O . LYS A 1 111 ? 8.556 -28.458 -6.846 1.00 70.44 111 LYS A O 1
ATOM 830 N N . LYS A 1 112 ? 7.719 -26.374 -6.749 1.00 68.38 112 LYS A N 1
ATOM 831 C CA . LYS A 1 112 ? 6.940 -26.427 -7.994 1.00 68.38 112 LYS A CA 1
ATOM 832 C C . LYS A 1 112 ? 7.690 -25.827 -9.187 1.00 68.38 112 LYS A C 1
ATOM 834 O O . LYS A 1 112 ? 7.112 -25.706 -10.259 1.00 68.38 112 LYS A O 1
ATOM 839 N N . GLY A 1 113 ? 8.963 -25.464 -9.013 1.00 61.16 113 GLY A N 1
ATOM 840 C CA . GLY A 1 113 ? 9.736 -24.751 -10.030 1.00 61.16 113 GLY A CA 1
ATOM 841 C C . GLY A 1 113 ? 9.450 -23.247 -10.068 1.00 61.16 113 GLY A C 1
ATOM 842 O O . GLY A 1 113 ? 10.000 -22.554 -10.915 1.00 61.16 113 GLY A O 1
ATOM 843 N N . GLU A 1 114 ? 8.641 -22.728 -9.140 1.00 65.94 114 GLU A N 1
ATOM 844 C CA . GLU A 1 114 ? 8.413 -21.294 -8.952 1.00 65.94 114 GLU A CA 1
ATOM 845 C C . GLU A 1 114 ? 9.531 -20.750 -8.055 1.00 65.94 114 GLU A C 1
ATOM 847 O O . GLU A 1 114 ? 9.342 -20.492 -6.867 1.00 65.94 114 GLU A O 1
ATOM 852 N N . PHE A 1 115 ? 10.742 -20.660 -8.598 1.00 55.03 115 PHE A N 1
ATOM 853 C CA . PHE A 1 115 ? 11.867 -20.043 -7.908 1.00 55.03 115 PHE A CA 1
ATOM 854 C C . PHE A 1 115 ? 12.253 -18.747 -8.607 1.00 55.03 115 PHE A C 1
ATOM 856 O O . PHE A 1 115 ? 12.276 -18.651 -9.831 1.00 55.03 115 PHE A O 1
ATOM 863 N N . SER A 1 116 ? 12.589 -17.752 -7.799 1.00 55.09 116 SER A N 1
ATOM 864 C CA . SER A 1 116 ? 13.382 -16.623 -8.251 1.00 55.09 116 SER A CA 1
ATOM 865 C C . SER A 1 116 ? 14.837 -16.924 -7.941 1.00 55.09 116 SER A C 1
ATOM 867 O O . SER A 1 116 ? 15.167 -17.158 -6.780 1.00 55.09 116 SER A O 1
ATOM 869 N N . ASP A 1 117 ? 15.713 -16.864 -8.936 1.00 51.94 117 ASP A N 1
ATOM 870 C CA . ASP A 1 117 ? 17.145 -16.729 -8.682 1.00 51.94 117 ASP A CA 1
ATOM 871 C C . ASP A 1 117 ? 17.498 -15.259 -8.365 1.00 51.94 117 ASP A C 1
ATOM 873 O O . ASP A 1 117 ? 16.625 -14.389 -8.269 1.00 51.94 117 ASP A O 1
ATOM 877 N N . TYR A 1 118 ? 18.790 -14.968 -8.192 1.00 49.59 118 TYR A N 1
ATOM 878 C CA . TYR A 1 118 ? 19.291 -13.605 -7.970 1.00 49.59 118 TYR A CA 1
ATOM 879 C C . TYR A 1 118 ? 18.890 -12.624 -9.097 1.00 49.59 118 TYR A C 1
ATOM 881 O O . TYR A 1 118 ? 18.844 -11.417 -8.871 1.00 49.59 118 TYR A O 1
ATOM 889 N N . TYR A 1 119 ? 18.544 -13.130 -10.287 1.00 48.09 119 TYR A N 1
ATOM 890 C CA . TYR A 1 119 ? 18.308 -12.360 -11.508 1.00 48.09 119 TYR A CA 1
ATOM 891 C C . TYR A 1 119 ? 16.830 -12.280 -11.942 1.00 48.09 119 TYR A C 1
ATOM 893 O O . TYR A 1 119 ? 16.535 -11.534 -12.875 1.00 48.09 119 TYR A O 1
ATOM 901 N N . GLY A 1 120 ? 15.909 -13.011 -11.298 1.00 47.88 120 GLY A N 1
ATOM 902 C CA . GLY A 1 120 ? 14.548 -13.238 -11.809 1.00 47.88 120 GLY A CA 1
ATOM 903 C C . GLY A 1 120 ? 13.397 -13.058 -10.814 1.00 47.88 120 GLY A C 1
ATOM 904 O O . GLY A 1 120 ? 12.334 -13.641 -11.025 1.00 47.88 120 GLY A O 1
ATOM 905 N N . HIS A 1 121 ? 13.554 -12.276 -9.740 1.00 58.81 121 HIS A N 1
ATOM 906 C CA . HIS A 1 121 ? 12.422 -12.023 -8.835 1.00 58.81 121 HIS A CA 1
ATOM 907 C C . HIS A 1 121 ? 11.527 -10.955 -9.438 1.00 58.81 121 HIS A C 1
ATOM 909 O O . HIS A 1 121 ? 11.983 -10.056 -10.138 1.00 58.81 121 HIS A O 1
ATOM 915 N N . ILE A 1 122 ? 10.245 -10.993 -9.077 1.00 54.59 122 ILE A N 1
ATOM 916 C CA . ILE A 1 122 ? 9.283 -9.935 -9.390 1.00 54.59 122 ILE A CA 1
ATOM 917 C C . ILE A 1 122 ? 9.839 -8.528 -9.065 1.00 54.59 122 ILE A C 1
ATOM 919 O O . ILE A 1 122 ? 9.601 -7.590 -9.814 1.00 54.59 122 ILE A O 1
ATOM 923 N N . MET A 1 123 ? 10.695 -8.385 -8.041 1.00 54.16 123 MET A N 1
ATOM 924 C CA . MET A 1 123 ? 11.380 -7.120 -7.699 1.00 54.16 123 MET A CA 1
ATOM 925 C C . MET A 1 123 ? 12.453 -6.671 -8.682 1.00 54.16 123 MET A C 1
ATOM 927 O O . MET A 1 123 ? 12.635 -5.467 -8.839 1.00 54.16 123 MET A O 1
ATOM 931 N N . THR A 1 124 ? 13.103 -7.584 -9.402 1.00 53.81 124 THR A N 1
ATOM 932 C CA . THR A 1 124 ? 13.975 -7.232 -10.527 1.00 53.81 124 THR A CA 1
ATOM 933 C C . THR A 1 124 ? 13.179 -6.476 -11.589 1.00 53.81 124 THR A C 1
ATOM 935 O O . THR A 1 124 ? 13.640 -5.454 -12.084 1.00 53.81 124 THR A O 1
ATOM 938 N N . TYR A 1 125 ? 11.964 -6.920 -11.913 1.00 52.00 125 TYR A N 1
ATOM 939 C CA . TYR A 1 125 ? 11.160 -6.302 -12.971 1.00 52.00 125 TYR A CA 1
ATOM 940 C C . TYR A 1 125 ? 10.599 -4.926 -12.596 1.00 52.00 125 TYR A C 1
ATOM 942 O O . TYR A 1 125 ? 10.434 -4.092 -13.478 1.00 52.00 125 TYR A O 1
ATOM 950 N N . TYR A 1 126 ? 10.353 -4.665 -11.307 1.00 51.44 126 TYR A N 1
ATOM 951 C CA . TYR A 1 126 ? 9.831 -3.372 -10.845 1.00 51.44 126 TYR A CA 1
ATOM 952 C C . TYR A 1 126 ? 10.912 -2.346 -10.472 1.00 51.44 126 TYR A C 1
ATOM 954 O O . TYR A 1 126 ? 10.617 -1.155 -10.449 1.00 51.44 126 TYR A O 1
ATOM 962 N N . LEU A 1 127 ? 12.141 -2.777 -10.155 1.00 50.25 127 LEU A N 1
ATOM 963 C CA . LEU A 1 127 ? 13.211 -1.881 -9.690 1.00 50.25 127 LEU A CA 1
ATOM 964 C C . LEU A 1 127 ? 14.333 -1.653 -10.711 1.00 50.25 127 LEU A C 1
ATOM 966 O O . LEU A 1 127 ? 15.128 -0.739 -10.511 1.00 50.25 127 LEU A O 1
ATOM 970 N N . THR A 1 128 ? 14.434 -2.455 -11.777 1.00 53.09 128 THR A N 1
ATOM 971 C CA . THR A 1 128 ? 15.504 -2.294 -12.784 1.00 53.09 128 THR A CA 1
ATOM 972 C C . THR A 1 128 ? 15.187 -1.237 -13.831 1.00 53.09 128 THR A C 1
ATOM 974 O O . THR A 1 128 ? 14.066 -0.751 -13.883 1.00 53.09 128 THR A O 1
ATOM 977 N N . ASN A 1 129 ? 16.227 -0.858 -14.590 1.00 45.44 129 ASN A N 1
ATOM 978 C CA . ASN A 1 129 ? 16.269 0.070 -15.730 1.00 45.44 129 ASN A CA 1
ATOM 979 C C . ASN A 1 129 ? 14.963 0.857 -16.012 1.00 45.44 129 ASN A C 1
ATOM 981 O O . ASN A 1 129 ? 13.989 0.249 -16.455 1.00 45.44 129 ASN A O 1
ATOM 985 N N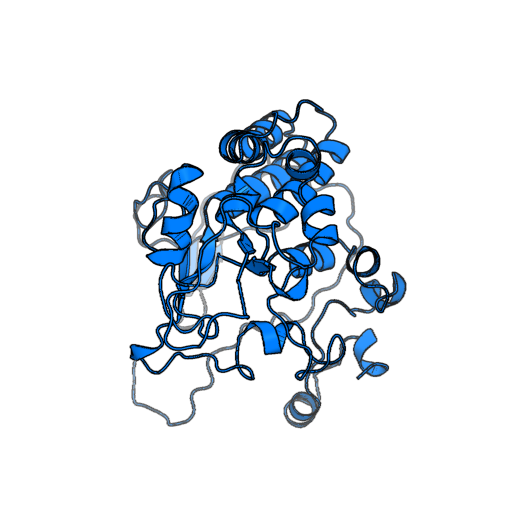 . PRO A 1 130 ? 14.936 2.191 -15.819 1.00 51.97 130 PRO A N 1
ATOM 986 C CA . PRO A 1 130 ? 16.090 3.089 -15.664 1.00 51.97 130 PRO A CA 1
ATOM 987 C C . PRO A 1 130 ? 16.609 3.263 -14.228 1.00 51.97 130 PRO A C 1
ATOM 989 O O . PRO A 1 130 ? 17.605 3.949 -14.021 1.00 51.97 130 PRO A O 1
ATOM 992 N N . TYR A 1 131 ? 15.967 2.664 -13.221 1.00 56.19 131 TYR A N 1
ATOM 993 C CA . TYR A 1 131 ? 16.175 3.089 -11.828 1.00 56.19 131 TYR A CA 1
ATOM 994 C C . TYR A 1 131 ? 17.358 2.432 -11.099 1.00 56.19 131 TYR A C 1
ATOM 996 O O . TYR A 1 131 ? 17.937 3.051 -10.207 1.00 56.19 131 TYR A O 1
ATOM 1004 N N . THR A 1 132 ? 17.744 1.201 -11.451 1.00 54.59 132 THR A N 1
ATOM 1005 C CA . THR A 1 132 ? 18.941 0.544 -10.896 1.00 54.59 132 THR A CA 1
ATOM 1006 C C . THR A 1 132 ? 19.501 -0.528 -11.833 1.00 54.59 132 THR A C 1
ATOM 1008 O O . THR A 1 132 ? 18.766 -1.137 -12.620 1.00 54.59 132 THR A O 1
ATOM 1011 N N . ASP A 1 133 ? 20.810 -0.770 -11.739 1.00 55.66 133 ASP A N 1
ATOM 1012 C CA . ASP A 1 133 ? 21.477 -1.882 -12.418 1.00 55.66 133 ASP A CA 1
ATOM 1013 C C . ASP A 1 133 ? 21.091 -3.210 -11.744 1.00 55.66 133 ASP A C 1
ATOM 1015 O O . ASP A 1 133 ? 21.071 -3.326 -10.514 1.00 55.66 133 ASP A O 1
ATOM 1019 N N . ARG A 1 134 ? 20.832 -4.236 -12.562 1.00 52.88 134 ARG A N 1
ATOM 1020 C CA . ARG A 1 134 ? 20.561 -5.614 -12.130 1.00 52.88 134 ARG A CA 1
ATOM 1021 C C . ARG A 1 134 ? 21.635 -6.153 -11.183 1.00 52.88 134 ARG A C 1
ATOM 1023 O O . ARG A 1 134 ? 21.289 -6.871 -10.252 1.00 52.88 134 ARG A O 1
ATOM 1030 N N . GLY A 1 135 ? 22.906 -5.791 -11.378 1.00 51.12 135 GLY A N 1
ATOM 1031 C CA . GLY A 1 135 ? 24.017 -6.234 -10.522 1.00 51.12 135 GLY A CA 1
ATOM 1032 C C . GLY A 1 135 ? 24.029 -5.629 -9.110 1.00 51.12 135 GLY A C 1
ATOM 1033 O O . GLY A 1 135 ? 24.746 -6.120 -8.243 1.00 51.12 135 GLY A O 1
ATOM 1034 N N . ASN A 1 136 ? 23.233 -4.581 -8.871 1.00 52.41 136 ASN A N 1
ATOM 1035 C CA . ASN A 1 136 ? 23.131 -3.882 -7.587 1.00 52.41 136 ASN A CA 1
ATOM 1036 C C . ASN A 1 136 ? 21.775 -4.089 -6.899 1.00 52.41 136 ASN A C 1
ATOM 1038 O O . ASN A 1 136 ? 21.501 -3.451 -5.878 1.00 52.41 136 ASN A O 1
ATOM 1042 N N . LEU A 1 137 ? 20.923 -4.970 -7.432 1.00 52.72 137 LEU A N 1
ATOM 1043 C CA . LEU A 1 137 ? 19.662 -5.307 -6.789 1.00 52.72 137 LEU A CA 1
ATOM 1044 C C . LEU A 1 137 ? 19.931 -5.974 -5.447 1.00 52.72 137 LEU A C 1
ATOM 1046 O O . LEU A 1 137 ? 20.533 -7.045 -5.347 1.00 52.72 137 LEU A O 1
ATOM 1050 N N . SER A 1 138 ? 19.456 -5.315 -4.403 1.00 60.31 138 SER A N 1
ATOM 1051 C CA . SER A 1 138 ? 19.469 -5.837 -3.055 1.00 60.31 138 SER A CA 1
ATOM 1052 C C . SER A 1 138 ? 18.072 -5.687 -2.480 1.00 60.31 138 SER A C 1
ATOM 1054 O O . SER A 1 138 ? 17.498 -4.603 -2.520 1.00 60.31 138 SER A O 1
ATOM 1056 N N . LEU A 1 139 ? 17.547 -6.762 -1.889 1.00 65.06 139 LEU A N 1
ATOM 1057 C CA . LEU A 1 139 ? 16.401 -6.676 -0.977 1.00 65.06 139 LEU A CA 1
ATOM 1058 C C . LEU A 1 139 ? 16.786 -5.992 0.346 1.00 65.06 139 LEU A C 1
ATOM 1060 O O . LEU A 1 139 ? 15.952 -5.901 1.252 1.00 65.06 139 LEU A O 1
ATOM 1064 N N . ALA A 1 140 ? 18.046 -5.551 0.471 1.00 74.19 140 ALA A N 1
ATOM 1065 C CA . ALA A 1 140 ? 18.498 -4.805 1.619 1.00 74.19 140 ALA A CA 1
ATOM 1066 C C . ALA A 1 140 ? 17.826 -3.437 1.650 1.00 74.19 140 ALA A C 1
ATOM 1068 O O . ALA A 1 140 ? 17.837 -2.689 0.672 1.00 74.19 140 ALA A O 1
ATOM 1069 N N . VAL A 1 141 ? 17.278 -3.102 2.804 1.00 81.06 141 VAL A N 1
ATOM 1070 C CA . VAL A 1 141 ? 16.600 -1.841 3.045 1.00 81.06 141 VAL A CA 1
ATOM 1071 C C . VAL A 1 141 ? 17.527 -0.969 3.890 1.00 81.06 141 VAL A C 1
ATOM 1073 O O . VAL A 1 141 ? 17.951 -1.406 4.965 1.00 81.06 141 VAL A O 1
ATOM 1076 N N . PRO A 1 142 ? 17.854 0.263 3.454 1.00 87.50 142 PRO A N 1
ATOM 1077 C CA . PRO A 1 142 ? 18.697 1.152 4.239 1.00 87.50 142 PRO A CA 1
ATOM 1078 C C . PRO A 1 142 ? 18.106 1.393 5.629 1.00 87.50 142 PRO A C 1
ATOM 1080 O O . PRO A 1 142 ? 16.932 1.753 5.764 1.00 87.50 142 PRO A O 1
ATOM 1083 N N . LYS A 1 143 ? 18.932 1.240 6.669 1.00 92.06 143 LYS A N 1
ATOM 1084 C CA . LYS A 1 143 ? 18.532 1.475 8.064 1.00 92.06 143 LYS A CA 1
ATOM 1085 C C . LYS A 1 143 ? 17.967 2.879 8.232 1.00 92.06 143 LYS A C 1
ATOM 1087 O O . LYS A 1 143 ? 16.931 3.055 8.865 1.00 92.06 143 LYS A O 1
ATOM 1092 N N . SER A 1 144 ? 18.635 3.858 7.627 1.00 91.94 144 SER A N 1
ATOM 1093 C CA . SER A 1 144 ? 18.194 5.254 7.585 1.00 91.94 144 SER A CA 1
ATOM 1094 C C . SER A 1 144 ? 16.757 5.404 7.070 1.00 91.94 144 SER A C 1
ATOM 1096 O O . SER A 1 144 ? 15.956 6.100 7.690 1.00 91.94 144 SER A O 1
ATOM 1098 N N . LYS A 1 145 ? 16.391 4.692 5.998 1.00 90.62 145 LYS A N 1
ATOM 1099 C CA . LYS A 1 145 ? 15.038 4.728 5.425 1.00 90.62 145 LYS A CA 1
ATOM 1100 C C . LYS A 1 145 ? 13.999 4.031 6.293 1.00 90.62 145 LYS A C 1
ATOM 1102 O O . LYS A 1 145 ? 12.873 4.508 6.371 1.00 90.62 145 LYS A O 1
ATOM 1107 N N . ILE A 1 146 ? 14.361 2.951 6.984 1.00 94.62 146 ILE A N 1
ATOM 1108 C CA . ILE A 1 146 ? 13.459 2.328 7.963 1.00 94.62 146 ILE A CA 1
ATOM 1109 C C . ILE A 1 146 ? 13.185 3.309 9.107 1.00 94.62 146 ILE A C 1
ATOM 1111 O O . ILE A 1 146 ? 12.033 3.540 9.449 1.00 94.62 146 ILE A O 1
ATOM 1115 N N . LEU A 1 147 ? 14.216 3.941 9.665 1.00 95.44 147 LEU A N 1
ATOM 1116 C CA . LEU A 1 147 ? 14.039 4.896 10.764 1.00 95.44 147 LEU A CA 1
ATOM 1117 C C . LEU A 1 147 ? 13.246 6.148 10.344 1.00 95.44 147 LEU A C 1
ATOM 1119 O O . LEU A 1 147 ? 12.497 6.680 11.156 1.00 95.44 147 LEU A O 1
ATOM 1123 N N . GLU A 1 148 ? 13.366 6.584 9.085 1.00 94.94 148 GLU A N 1
ATOM 1124 C CA . GLU A 1 148 ? 12.531 7.647 8.501 1.00 94.94 148 GLU A CA 1
ATOM 1125 C C . GLU A 1 148 ? 11.052 7.237 8.432 1.00 94.94 148 GLU A C 1
ATOM 1127 O O . GLU A 1 148 ? 10.177 8.000 8.830 1.00 94.94 148 GLU A O 1
ATOM 1132 N N . ILE A 1 149 ? 10.767 6.031 7.930 1.00 95.88 149 ILE A N 1
ATOM 1133 C CA . ILE A 1 149 ? 9.395 5.544 7.723 1.00 95.88 149 ILE A CA 1
ATOM 1134 C C . ILE A 1 149 ? 8.714 5.197 9.055 1.00 95.88 149 ILE A C 1
ATOM 1136 O O . ILE A 1 149 ? 7.503 5.368 9.182 1.00 95.88 149 ILE A O 1
ATOM 1140 N N . TYR A 1 150 ? 9.481 4.738 10.049 1.00 97.75 150 TYR A N 1
ATOM 1141 C CA . TYR A 1 150 ? 8.999 4.298 11.361 1.00 97.75 150 TYR A CA 1
ATOM 1142 C C . TYR A 1 150 ? 9.546 5.192 12.489 1.00 97.75 150 TYR A C 1
ATOM 1144 O O . TYR A 1 150 ? 10.378 4.744 13.288 1.00 97.75 150 TYR A O 1
ATOM 1152 N N . PRO A 1 151 ? 9.079 6.449 12.602 1.00 96.88 151 PRO A N 1
ATOM 1153 C CA . PRO A 1 151 ? 9.596 7.397 13.588 1.00 96.88 151 PRO A CA 1
ATOM 1154 C C . PRO A 1 151 ? 9.353 6.949 15.036 1.00 96.88 151 PRO A C 1
ATOM 1156 O O . PRO A 1 151 ? 10.187 7.198 15.905 1.00 96.88 151 PRO A O 1
ATOM 1159 N N . ASP A 1 152 ? 8.251 6.243 15.307 1.00 97.25 152 ASP A N 1
ATOM 1160 C CA . ASP A 1 152 ? 7.975 5.667 16.627 1.00 97.25 152 ASP A CA 1
ATOM 1161 C C . ASP A 1 152 ? 9.006 4.583 16.990 1.00 97.25 152 ASP A C 1
ATOM 1163 O O . ASP A 1 152 ? 9.545 4.582 18.094 1.00 97.25 152 ASP A O 1
ATOM 1167 N N . TYR A 1 153 ? 9.403 3.730 16.035 1.00 97.00 153 TYR A N 1
ATOM 1168 C CA . TYR A 1 153 ? 10.503 2.790 16.266 1.00 97.00 153 TYR A CA 1
ATOM 1169 C C . TYR A 1 153 ? 11.837 3.509 16.496 1.00 97.00 153 TYR A C 1
ATOM 1171 O O . TYR A 1 153 ? 12.600 3.133 17.384 1.00 97.00 153 TYR A O 1
ATOM 1179 N N . ALA A 1 154 ? 12.121 4.554 15.714 1.00 95.94 154 ALA A N 1
ATOM 1180 C CA . ALA A 1 154 ? 13.351 5.327 15.850 1.00 95.94 154 ALA A CA 1
ATOM 1181 C C . ALA A 1 154 ? 13.469 6.014 17.218 1.00 95.94 154 ALA A C 1
ATOM 1183 O O . ALA A 1 154 ? 14.570 6.121 17.759 1.00 95.94 154 ALA A O 1
ATOM 1184 N N . ARG A 1 155 ? 12.340 6.456 17.782 1.00 96.12 155 ARG A N 1
ATOM 1185 C CA . ARG A 1 155 ? 12.282 7.135 19.077 1.00 96.12 155 ARG A CA 1
ATOM 1186 C C . ARG A 1 155 ? 12.452 6.175 20.252 1.00 96.12 155 ARG A C 1
ATOM 1188 O O . ARG A 1 155 ? 13.234 6.460 21.153 1.00 96.12 155 ARG A O 1
ATOM 1195 N N . ASP A 1 156 ? 11.699 5.079 20.272 1.00 95.38 156 ASP A N 1
ATOM 1196 C CA . ASP A 1 156 ? 11.568 4.234 21.470 1.00 95.38 156 ASP A CA 1
ATOM 1197 C C . ASP A 1 156 ? 11.353 2.739 21.169 1.00 95.38 156 ASP A C 1
ATOM 1199 O O . ASP A 1 156 ? 11.113 1.950 22.084 1.00 95.38 156 ASP A O 1
ATOM 1203 N N . LYS A 1 157 ? 11.486 2.324 19.903 1.00 94.31 157 LYS A N 1
ATOM 1204 C CA . LYS A 1 157 ? 11.247 0.950 19.427 1.00 94.31 157 LYS A CA 1
ATOM 1205 C C . LYS A 1 157 ? 9.810 0.447 19.656 1.00 94.31 157 LYS A C 1
ATOM 1207 O O . LYS A 1 157 ? 9.589 -0.763 19.646 1.00 94.31 157 LYS A O 1
ATOM 1212 N N . SER A 1 158 ? 8.834 1.342 19.848 1.00 94.19 158 SER A N 1
ATOM 1213 C CA . SER A 1 158 ? 7.435 0.962 20.114 1.00 94.19 158 SER A CA 1
ATOM 1214 C C . SER A 1 158 ? 6.694 0.399 18.905 1.00 94.19 158 SER A C 1
ATOM 1216 O O . SER A 1 158 ? 5.810 -0.438 19.093 1.00 94.19 158 SER A O 1
ATOM 1218 N N . ASP A 1 159 ? 7.041 0.813 17.680 1.00 97.19 159 ASP A N 1
ATOM 1219 C CA . ASP A 1 159 ? 6.387 0.285 16.481 1.00 97.19 159 ASP A CA 1
ATOM 1220 C C . ASP A 1 159 ? 6.806 -1.168 16.234 1.00 97.19 159 ASP A C 1
ATOM 1222 O O . ASP A 1 159 ? 7.893 -1.472 15.732 1.00 97.19 159 ASP A O 1
ATOM 1226 N N . LYS A 1 160 ? 5.905 -2.084 16.583 1.00 95.62 160 LYS A N 1
ATOM 1227 C CA . LYS A 1 160 ? 6.147 -3.527 16.541 1.00 95.62 160 LYS A CA 1
ATOM 1228 C C . LYS A 1 160 ? 6.281 -4.058 15.117 1.00 95.62 160 LYS A C 1
ATOM 1230 O O . LYS A 1 160 ? 6.802 -5.155 14.939 1.00 95.62 160 LYS A O 1
ATOM 1235 N N . ARG A 1 161 ? 5.873 -3.296 14.094 1.00 95.00 161 ARG A N 1
ATOM 1236 C CA . ARG A 1 161 ? 6.004 -3.715 12.691 1.00 95.00 161 ARG A CA 1
ATOM 1237 C C . ARG A 1 161 ? 7.449 -3.898 12.276 1.00 95.00 161 ARG A C 1
ATOM 1239 O O . ARG A 1 161 ? 7.724 -4.778 11.473 1.00 95.00 161 ARG A O 1
ATOM 1246 N N . VAL A 1 162 ? 8.385 -3.122 12.825 1.00 94.44 162 VAL A N 1
ATOM 1247 C CA . VAL A 1 162 ? 9.787 -3.197 12.390 1.00 94.44 162 VAL A CA 1
ATOM 1248 C C . VAL A 1 162 ? 10.384 -4.585 12.654 1.00 94.44 162 VAL A C 1
ATOM 1250 O O . VAL A 1 162 ? 11.066 -5.125 11.786 1.00 94.44 162 VAL A O 1
ATOM 1253 N N . ALA A 1 163 ? 10.066 -5.198 13.797 1.00 90.31 163 ALA A N 1
ATOM 1254 C CA . ALA A 1 163 ? 10.495 -6.560 14.131 1.00 90.31 163 ALA A CA 1
ATOM 1255 C C . ALA A 1 163 ? 9.842 -7.641 13.250 1.00 90.31 163 ALA A C 1
ATOM 1257 O O . ALA A 1 163 ? 10.446 -8.679 13.000 1.00 90.31 163 ALA A O 1
ATOM 1258 N N . GLU A 1 164 ? 8.627 -7.391 12.762 1.00 88.88 164 GLU A N 1
ATOM 1259 C CA . GLU A 1 164 ? 7.865 -8.349 11.953 1.00 88.88 164 GLU A CA 1
ATOM 1260 C C . GLU A 1 164 ? 8.165 -8.225 10.447 1.00 88.88 164 GLU A C 1
ATOM 1262 O O . GLU A 1 164 ? 8.085 -9.201 9.695 1.00 88.88 164 GLU A O 1
ATOM 1267 N N . PHE A 1 165 ? 8.481 -7.011 9.982 1.00 89.75 165 PHE A N 1
ATOM 1268 C CA . PHE A 1 165 ? 8.591 -6.674 8.559 1.00 89.75 165 PHE A CA 1
ATOM 1269 C C . PHE A 1 165 ? 10.034 -6.744 8.064 1.00 89.75 165 PHE A C 1
ATOM 1271 O O . PHE A 1 165 ? 10.253 -6.948 6.866 1.00 89.75 165 PHE A O 1
ATOM 1278 N N . PHE A 1 166 ? 11.008 -6.607 8.966 1.00 88.56 166 PHE A N 1
ATOM 1279 C CA . PHE A 1 166 ? 12.429 -6.611 8.643 1.00 88.56 166 PHE A CA 1
ATOM 1280 C C . PHE A 1 166 ? 13.185 -7.663 9.438 1.00 88.56 166 PHE A C 1
ATOM 1282 O O . PHE A 1 166 ? 12.806 -8.042 10.541 1.00 88.56 166 PHE A O 1
ATOM 1289 N N . GLN A 1 167 ? 14.296 -8.118 8.873 1.00 84.88 167 GLN A N 1
ATOM 1290 C CA . GLN A 1 167 ? 15.180 -9.075 9.515 1.00 84.88 167 GLN A CA 1
ATOM 1291 C C . GLN A 1 167 ? 16.637 -8.704 9.256 1.00 84.88 167 GLN A C 1
ATOM 1293 O O . GLN A 1 167 ? 17.032 -8.509 8.105 1.00 84.88 167 GLN A O 1
ATOM 1298 N N . SER A 1 168 ? 17.441 -8.672 10.318 1.00 84.81 168 SER A N 1
ATOM 1299 C CA . SER A 1 168 ? 18.898 -8.561 10.220 1.00 84.81 168 SER A CA 1
ATOM 1300 C C . SER A 1 168 ? 19.503 -9.920 9.875 1.00 84.81 168 SER A C 1
ATOM 1302 O O . SER A 1 168 ? 19.181 -10.923 10.517 1.00 84.81 168 SER A O 1
ATOM 1304 N N . ILE A 1 169 ? 20.372 -9.954 8.868 1.00 76.81 169 ILE A N 1
ATOM 1305 C CA . ILE A 1 169 ? 21.046 -11.154 8.376 1.00 76.81 169 ILE A CA 1
ATOM 1306 C C . ILE A 1 169 ? 22.540 -11.032 8.605 1.00 76.81 169 ILE A C 1
ATOM 1308 O O . ILE A 1 169 ? 23.162 -10.029 8.268 1.00 76.81 169 ILE A O 1
ATOM 1312 N N . ASP A 1 170 ? 23.136 -12.078 9.155 1.00 77.56 170 ASP A N 1
ATOM 1313 C CA . ASP A 1 170 ? 24.583 -12.200 9.173 1.00 77.56 170 ASP A CA 1
ATOM 1314 C C . ASP A 1 170 ? 25.041 -12.919 7.900 1.00 77.56 170 ASP A C 1
ATOM 1316 O O . ASP A 1 170 ? 24.768 -14.100 7.716 1.00 77.56 170 ASP A O 1
ATOM 1320 N N . PHE A 1 171 ? 25.695 -12.207 6.983 1.00 74.00 171 PHE A N 1
ATOM 1321 C CA . PHE A 1 171 ? 26.252 -12.817 5.771 1.00 74.00 171 PHE A CA 1
ATOM 1322 C C . PHE A 1 171 ? 27.638 -13.436 5.988 1.00 74.00 171 PHE A C 1
ATOM 1324 O O . PHE A 1 171 ? 28.156 -14.064 5.068 1.00 74.00 171 PHE A O 1
ATOM 1331 N N . SER A 1 172 ? 28.235 -13.286 7.177 1.00 75.19 172 SER A N 1
ATOM 1332 C CA . SER A 1 172 ? 29.530 -13.898 7.499 1.00 75.19 172 SER A CA 1
ATOM 1333 C C . SER A 1 172 ? 29.431 -15.401 7.788 1.00 75.19 172 SER A C 1
ATOM 1335 O O . SER A 1 172 ? 30.422 -16.115 7.657 1.00 75.19 172 SER A O 1
ATOM 1337 N N . VAL A 1 173 ? 28.233 -15.901 8.106 1.00 73.38 173 VAL A N 1
ATOM 1338 C CA . VAL A 1 173 ? 27.962 -17.336 8.277 1.00 73.38 173 VAL A CA 1
ATOM 1339 C C . VAL A 1 173 ? 27.824 -18.046 6.929 1.00 73.38 173 VAL A C 1
ATOM 1341 O O . VAL A 1 173 ? 27.124 -17.593 6.012 1.00 73.38 173 VAL A O 1
ATOM 1344 N N . GLY A 1 174 ? 28.499 -19.194 6.819 1.00 67.44 174 GLY A N 1
ATOM 1345 C CA . GLY A 1 174 ? 28.537 -20.009 5.607 1.00 67.44 174 GLY A CA 1
ATOM 1346 C C . GLY A 1 174 ? 27.159 -20.542 5.199 1.00 67.44 174 GLY A C 1
ATOM 1347 O O . GLY A 1 174 ? 26.270 -20.728 6.024 1.00 67.44 174 GLY A O 1
ATOM 1348 N N . GLY A 1 175 ? 26.970 -20.841 3.909 1.00 65.56 175 GLY A N 1
ATOM 1349 C CA . GLY A 1 175 ? 25.682 -21.310 3.364 1.00 65.56 175 GLY A CA 1
ATOM 1350 C C . GLY A 1 175 ? 25.173 -22.653 3.914 1.00 65.56 175 GLY A C 1
ATOM 1351 O O . GLY A 1 175 ? 24.021 -23.010 3.684 1.00 65.56 175 GLY A O 1
ATOM 1352 N N . SER A 1 176 ? 26.007 -23.395 4.644 1.00 68.56 176 SER A N 1
ATOM 1353 C CA . SER A 1 176 ? 25.645 -24.629 5.350 1.00 68.56 176 SER A CA 1
ATOM 1354 C C . SER A 1 176 ? 25.130 -24.400 6.775 1.00 68.56 176 SER A C 1
ATOM 1356 O O . SER A 1 176 ? 24.589 -25.330 7.376 1.00 68.56 176 SER A O 1
ATOM 1358 N N . GLU A 1 177 ? 25.287 -23.193 7.319 1.00 70.50 177 GLU A N 1
ATOM 1359 C CA . GLU A 1 177 ? 24.927 -22.844 8.692 1.00 70.50 177 GLU A CA 1
ATOM 1360 C C . GLU A 1 177 ? 23.553 -22.164 8.755 1.00 70.50 177 GLU A C 1
ATOM 1362 O O . GLU A 1 177 ? 23.126 -21.457 7.838 1.00 70.50 177 GLU A O 1
ATOM 1367 N N . LEU A 1 178 ? 22.828 -22.395 9.853 1.00 71.12 178 LEU A N 1
ATOM 1368 C CA . LEU A 1 178 ? 21.613 -21.634 10.137 1.00 71.12 178 LEU A CA 1
ATOM 1369 C C . LEU A 1 178 ? 22.031 -20.215 10.515 1.00 71.12 178 LEU A C 1
ATOM 1371 O O . LEU A 1 178 ? 22.687 -20.029 11.538 1.00 71.12 178 LEU A O 1
ATOM 1375 N N . ARG A 1 179 ? 21.652 -19.217 9.710 1.00 75.00 179 ARG A N 1
ATOM 1376 C CA . ARG A 1 179 ? 22.008 -17.835 10.041 1.00 75.00 179 ARG A CA 1
ATOM 1377 C C . ARG A 1 179 ? 21.175 -17.346 11.234 1.00 75.00 179 ARG A C 1
ATOM 1379 O O . ARG A 1 179 ? 19.976 -17.638 11.294 1.00 75.00 179 ARG A O 1
ATOM 1386 N N . PRO A 1 180 ? 21.786 -16.624 12.188 1.00 74.44 180 PRO A N 1
ATOM 1387 C CA . PRO A 1 180 ? 21.087 -16.146 13.371 1.00 74.44 180 PRO A CA 1
ATOM 1388 C C . PRO A 1 180 ? 20.034 -15.096 13.003 1.00 74.44 180 PRO A C 1
ATOM 1390 O O . PRO A 1 180 ? 20.223 -14.293 12.089 1.00 74.44 180 PRO A O 1
ATOM 1393 N N . VAL A 1 181 ? 18.927 -15.092 13.749 1.00 74.62 181 VAL A N 1
ATOM 1394 C CA . VAL A 1 181 ? 17.939 -14.008 13.728 1.00 74.62 181 VAL A CA 1
ATOM 1395 C C . VAL A 1 181 ? 18.198 -13.130 14.939 1.00 74.62 181 VAL A C 1
ATOM 1397 O O . VAL A 1 181 ? 18.135 -13.602 16.075 1.00 74.62 181 VAL A O 1
ATOM 1400 N N . PHE A 1 182 ? 18.527 -11.868 14.694 1.00 82.25 182 PHE A N 1
ATOM 1401 C CA . PHE A 1 182 ? 18.863 -10.932 15.759 1.00 82.25 182 PHE A CA 1
ATOM 1402 C C . PHE A 1 182 ? 17.608 -10.375 16.444 1.00 82.25 182 PHE A C 1
ATOM 1404 O O . PHE A 1 182 ? 16.614 -10.137 15.755 1.00 82.25 182 PHE A O 1
ATOM 1411 N N . PRO A 1 183 ? 17.653 -10.111 17.767 1.00 84.12 183 PRO A N 1
ATOM 1412 C CA . PRO A 1 183 ? 16.538 -9.489 18.481 1.00 84.12 183 PRO A CA 1
ATOM 1413 C C . PRO A 1 183 ? 16.163 -8.101 17.945 1.00 84.12 183 PRO A C 1
ATOM 1415 O O . PRO A 1 183 ? 14.984 -7.771 17.889 1.00 84.12 183 PRO A O 1
ATOM 1418 N N . ASP A 1 184 ? 17.154 -7.292 17.553 1.00 90.00 184 ASP A N 1
ATOM 1419 C CA . ASP A 1 184 ? 16.921 -6.029 16.848 1.00 90.00 184 ASP A CA 1
ATOM 1420 C C . ASP A 1 184 ? 17.141 -6.254 15.340 1.00 90.00 184 ASP A C 1
ATOM 1422 O O . ASP A 1 184 ? 18.268 -6.549 14.922 1.00 90.00 184 ASP A O 1
ATOM 1426 N N . PRO A 1 185 ? 16.105 -6.107 14.495 1.00 88.50 185 PRO A N 1
ATOM 1427 C CA . PRO A 1 185 ? 16.228 -6.297 13.050 1.00 88.50 185 PRO A CA 1
ATOM 1428 C C . PRO A 1 185 ? 17.145 -5.262 12.383 1.00 88.50 185 PRO A C 1
ATOM 1430 O O . PRO A 1 185 ? 17.507 -5.446 11.224 1.00 88.50 185 PRO A O 1
ATOM 1433 N N . LEU A 1 186 ? 17.541 -4.194 13.090 1.00 92.56 186 LEU A N 1
ATOM 1434 C CA . LEU A 1 186 ? 18.444 -3.148 12.599 1.00 92.56 186 LEU A CA 1
ATOM 1435 C C . LEU A 1 186 ? 19.835 -3.204 13.260 1.00 92.56 186 LEU A C 1
ATOM 1437 O O . LEU A 1 186 ? 20.565 -2.202 13.245 1.0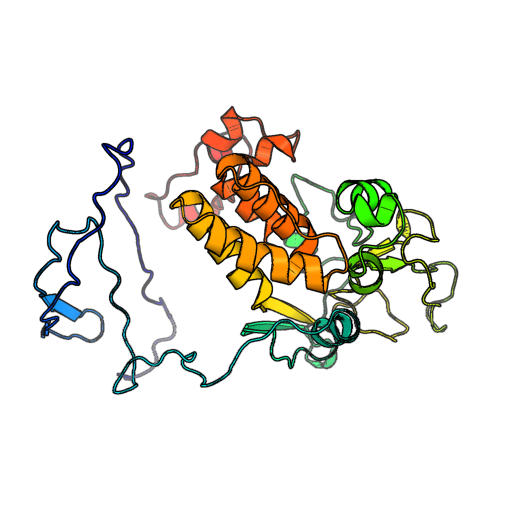0 92.56 186 LEU A O 1
ATOM 1441 N N . GLN A 1 187 ? 20.183 -4.338 13.887 1.00 89.12 187 GLN A N 1
ATOM 1442 C CA . GLN A 1 187 ? 21.444 -4.521 14.615 1.00 89.12 187 GLN A CA 1
ATOM 1443 C C . GLN A 1 187 ? 22.677 -4.449 13.703 1.00 89.12 187 GLN A C 1
ATOM 1445 O O . GLN A 1 187 ? 23.681 -3.854 14.095 1.00 89.12 187 GLN A O 1
ATOM 1450 N N . ASN A 1 188 ? 22.605 -5.034 12.504 1.00 85.00 188 ASN A N 1
ATOM 1451 C CA . ASN A 1 188 ? 23.725 -5.068 11.561 1.00 85.00 188 ASN A CA 1
ATOM 1452 C C . ASN A 1 188 ? 23.759 -3.825 10.650 1.00 85.00 188 ASN A C 1
ATOM 1454 O O . ASN A 1 188 ? 22.924 -2.922 10.740 1.00 85.00 188 ASN A O 1
ATOM 1458 N N . GLY A 1 189 ? 24.762 -3.771 9.767 1.00 81.25 189 GLY A N 1
ATOM 1459 C CA . GLY A 1 189 ? 24.883 -2.721 8.754 1.00 81.25 189 GLY A CA 1
ATOM 1460 C C . GLY A 1 189 ? 23.759 -2.762 7.715 1.00 81.25 189 GLY A C 1
ATOM 1461 O O . GLY A 1 189 ? 23.091 -3.775 7.541 1.00 81.25 189 GLY A O 1
ATOM 1462 N N . GLU A 1 190 ? 23.574 -1.670 6.974 1.00 80.06 190 GLU A N 1
ATOM 1463 C CA . GLU A 1 190 ? 22.438 -1.509 6.048 1.00 80.06 190 GLU A CA 1
ATOM 1464 C C . GLU A 1 190 ? 22.320 -2.635 5.011 1.00 80.06 190 GLU A C 1
ATOM 1466 O O . GLU A 1 190 ? 21.221 -3.079 4.700 1.00 80.06 190 GLU A O 1
ATOM 1471 N N . ARG A 1 191 ? 23.451 -3.177 4.542 1.00 75.38 191 ARG A N 1
ATOM 1472 C CA . ARG A 1 191 ? 23.492 -4.303 3.589 1.00 75.38 191 ARG A CA 1
ATOM 1473 C C . ARG A 1 191 ? 22.937 -5.624 4.140 1.00 75.38 191 ARG A C 1
ATOM 1475 O O . ARG A 1 191 ? 22.757 -6.565 3.374 1.00 75.38 191 ARG A O 1
ATOM 1482 N N . ALA A 1 192 ? 22.694 -5.703 5.444 1.00 79.56 192 ALA A N 1
ATOM 1483 C CA . ALA A 1 192 ? 22.240 -6.894 6.147 1.00 79.56 192 ALA A CA 1
ATOM 1484 C C . ALA A 1 192 ? 20.753 -6.863 6.538 1.00 79.56 192 ALA A C 1
ATOM 1486 O O . ALA A 1 192 ? 20.263 -7.856 7.067 1.00 79.56 192 ALA A O 1
ATOM 1487 N N . ILE A 1 193 ? 20.021 -5.774 6.295 1.00 84.94 193 ILE A N 1
ATOM 1488 C CA . ILE A 1 193 ? 18.624 -5.643 6.736 1.00 84.94 193 ILE A CA 1
ATOM 1489 C C . ILE A 1 193 ? 17.697 -5.952 5.570 1.00 84.94 193 ILE A C 1
ATOM 1491 O O . ILE A 1 193 ? 17.677 -5.204 4.608 1.00 84.94 193 ILE A O 1
ATOM 1495 N N . MET A 1 194 ? 16.911 -7.020 5.648 1.00 80.94 194 MET A N 1
ATOM 1496 C CA . MET A 1 194 ? 16.085 -7.513 4.539 1.00 80.94 194 MET A CA 1
ATOM 1497 C C . MET A 1 194 ? 14.593 -7.458 4.870 1.00 80.94 194 MET A C 1
ATOM 1499 O O . MET A 1 194 ? 14.221 -7.546 6.040 1.00 80.94 194 MET A O 1
ATOM 1503 N N . PHE A 1 195 ? 13.728 -7.418 3.851 1.00 82.62 195 PHE A N 1
ATOM 1504 C CA . PHE A 1 195 ? 12.292 -7.651 4.043 1.00 82.62 195 PHE A CA 1
ATOM 1505 C C . PHE A 1 195 ? 12.025 -9.084 4.506 1.00 82.62 195 PHE A C 1
ATOM 1507 O O . PHE A 1 195 ? 12.312 -10.051 3.799 1.00 82.62 195 PHE A O 1
ATOM 1514 N N . ALA A 1 196 ? 11.418 -9.225 5.681 1.00 81.88 196 ALA A N 1
ATOM 1515 C CA . ALA A 1 196 ? 11.004 -10.517 6.200 1.00 81.88 196 ALA A CA 1
ATOM 1516 C C . ALA A 1 196 ? 9.780 -11.052 5.432 1.00 81.88 196 ALA A C 1
ATOM 1518 O O . ALA A 1 196 ? 9.654 -12.259 5.242 1.00 81.88 196 ALA A O 1
ATOM 1519 N N . LYS A 1 197 ? 8.867 -10.182 4.969 1.00 80.88 197 LYS A N 1
ATOM 1520 C CA . LYS A 1 197 ? 7.576 -10.530 4.326 1.00 80.88 197 LYS A CA 1
ATOM 1521 C C . LYS A 1 197 ? 7.668 -11.501 3.138 1.00 80.88 197 LYS A C 1
ATOM 1523 O O . LYS A 1 197 ? 6.696 -12.162 2.819 1.00 80.88 197 LYS A O 1
ATOM 1528 N N . PHE A 1 198 ? 8.824 -11.624 2.498 1.00 72.69 198 PHE A N 1
ATOM 1529 C CA . PHE A 1 198 ? 8.982 -12.465 1.307 1.00 72.69 198 PHE A CA 1
ATOM 1530 C C . PHE A 1 198 ? 9.868 -13.686 1.515 1.00 72.69 198 PHE A C 1
ATOM 1532 O O . PHE A 1 198 ? 10.340 -14.308 0.564 1.00 72.69 198 PHE A O 1
ATOM 1539 N N . ARG A 1 199 ? 10.160 -13.998 2.774 1.00 70.06 199 ARG A N 1
ATOM 1540 C CA . ARG A 1 199 ? 11.183 -14.969 3.127 1.00 70.06 199 ARG A CA 1
ATOM 1541 C C . ARG A 1 199 ? 10.637 -15.930 4.149 1.00 70.06 199 ARG A C 1
ATOM 1543 O O . ARG A 1 199 ? 10.238 -15.500 5.218 1.00 70.06 199 ARG A O 1
ATOM 1550 N N . LYS A 1 200 ? 10.695 -17.224 3.865 1.00 63.91 200 LYS A N 1
ATOM 1551 C CA . LYS A 1 200 ? 10.351 -18.238 4.855 1.00 63.91 200 LYS A CA 1
ATOM 1552 C C . LYS A 1 200 ? 11.256 -18.115 6.076 1.00 63.91 200 LYS A C 1
ATOM 1554 O O . LYS A 1 200 ? 12.485 -18.067 5.952 1.00 63.91 200 LYS A O 1
ATOM 1559 N N . VAL A 1 201 ? 10.668 -18.101 7.267 1.00 58.97 201 VAL A N 1
ATOM 1560 C CA . VAL A 1 201 ? 11.447 -18.265 8.494 1.00 58.97 201 VAL A CA 1
ATOM 1561 C C . VAL A 1 201 ? 12.121 -19.643 8.441 1.00 58.97 201 VAL A C 1
ATOM 1563 O O . VAL A 1 201 ? 11.445 -20.657 8.273 1.00 58.97 201 VAL A O 1
ATOM 1566 N N . LYS A 1 202 ? 13.452 -19.677 8.634 1.00 54.06 202 LYS A N 1
ATOM 1567 C CA . LYS A 1 202 ? 14.250 -20.889 8.934 1.00 54.06 202 LYS A CA 1
ATOM 1568 C C . LYS A 1 202 ? 14.751 -21.745 7.750 1.00 54.06 202 LYS A C 1
ATOM 1570 O O . LYS A 1 202 ? 14.798 -22.966 7.887 1.00 54.06 202 LYS A O 1
ATOM 1575 N N . ASP A 1 203 ? 15.221 -21.148 6.650 1.00 53.62 203 ASP A N 1
ATOM 1576 C CA . ASP A 1 203 ? 16.031 -21.879 5.651 1.00 53.62 203 ASP A CA 1
ATOM 1577 C C . ASP A 1 203 ? 17.458 -21.312 5.495 1.00 53.62 203 ASP A C 1
ATOM 1579 O O . ASP A 1 203 ? 17.716 -20.119 5.653 1.00 53.62 203 ASP A O 1
ATOM 1583 N N . ARG A 1 204 ? 18.402 -22.210 5.197 1.00 54.62 204 ARG A N 1
ATOM 1584 C CA . ARG A 1 204 ? 19.833 -21.992 4.943 1.00 54.62 204 ARG A CA 1
ATOM 1585 C C . ARG A 1 204 ? 20.088 -21.146 3.692 1.00 54.62 204 ARG A C 1
ATOM 1587 O O . ARG A 1 204 ? 21.174 -20.590 3.542 1.00 54.62 204 ARG A O 1
ATOM 1594 N N . SER A 1 205 ? 19.100 -21.014 2.805 1.00 54.12 205 SER A N 1
ATOM 1595 C CA . SER A 1 205 ? 19.159 -20.174 1.608 1.00 54.12 205 SER A CA 1
ATOM 1596 C C . SER A 1 205 ? 18.316 -18.917 1.803 1.00 54.12 205 SER A C 1
ATOM 1598 O O . SER A 1 205 ? 17.095 -18.944 1.723 1.00 54.12 205 SER A O 1
ATOM 1600 N N . TYR A 1 206 ? 18.972 -17.785 2.049 1.00 54.31 206 TYR A N 1
ATOM 1601 C CA . TYR A 1 206 ? 18.309 -16.482 2.208 1.00 54.31 206 TYR A CA 1
ATOM 1602 C C . TYR A 1 206 ? 17.931 -15.864 0.850 1.00 54.31 206 TYR A C 1
ATOM 1604 O O . TYR A 1 206 ? 17.419 -14.748 0.798 1.00 54.31 206 TYR A O 1
ATOM 1612 N N . ASN A 1 207 ? 18.191 -16.599 -0.235 1.00 51.75 207 ASN A N 1
ATOM 1613 C CA . ASN A 1 207 ? 18.234 -16.097 -1.602 1.00 51.75 207 ASN A CA 1
ATOM 1614 C C . ASN A 1 207 ? 16.983 -16.461 -2.415 1.00 51.75 207 ASN A C 1
ATOM 1616 O O . ASN A 1 207 ? 16.901 -16.073 -3.573 1.00 51.75 207 ASN A O 1
ATOM 1620 N N . LEU A 1 208 ? 16.042 -17.230 -1.851 1.00 55.53 208 LEU A N 1
ATOM 1621 C CA . LEU A 1 208 ? 14.872 -17.733 -2.572 1.00 55.53 208 LEU A CA 1
ATOM 1622 C C . LEU A 1 208 ? 13.577 -17.189 -1.964 1.00 55.53 208 LEU A C 1
ATOM 1624 O O . LEU A 1 208 ? 13.353 -17.282 -0.756 1.00 55.53 208 LEU A O 1
ATOM 1628 N N . MET A 1 209 ? 12.720 -16.652 -2.830 1.00 64.19 209 MET A N 1
ATOM 1629 C CA . MET A 1 209 ? 11.329 -16.335 -2.511 1.00 64.19 209 MET A CA 1
ATOM 1630 C C . MET A 1 209 ? 10.556 -17.661 -2.416 1.00 64.19 209 MET A C 1
ATOM 1632 O O . MET A 1 209 ? 10.416 -18.363 -3.415 1.00 64.19 209 MET A O 1
ATOM 1636 N N . ASP A 1 210 ? 10.097 -18.020 -1.219 1.00 70.00 210 ASP A N 1
ATOM 1637 C CA . ASP A 1 210 ? 9.230 -19.183 -0.949 1.00 70.00 210 ASP A CA 1
ATOM 1638 C C . ASP A 1 210 ? 8.201 -18.765 0.104 1.00 70.00 210 ASP A C 1
ATOM 1640 O O . ASP A 1 210 ? 8.359 -19.040 1.295 1.00 70.00 210 ASP A O 1
ATOM 1644 N N . ALA A 1 211 ? 7.219 -17.975 -0.327 1.00 76.25 211 ALA A N 1
ATOM 1645 C CA . ALA A 1 211 ? 6.245 -17.347 0.553 1.00 76.25 211 ALA A CA 1
ATOM 1646 C C . ALA A 1 211 ? 4.956 -16.974 -0.203 1.00 76.25 211 ALA A C 1
ATOM 1648 O O . ALA A 1 211 ? 4.991 -16.737 -1.418 1.00 76.25 211 ALA A O 1
ATOM 1649 N N . PRO A 1 212 ? 3.816 -16.889 0.501 1.00 80.31 212 PRO A N 1
ATOM 1650 C CA . PRO A 1 212 ? 2.665 -16.126 0.038 1.00 80.31 212 PRO A CA 1
ATOM 1651 C C . PRO A 1 212 ? 3.039 -14.650 -0.159 1.00 80.31 212 PRO A C 1
ATOM 1653 O O . PRO A 1 212 ? 3.648 -14.005 0.693 1.00 80.31 212 PRO A O 1
ATOM 1656 N N . VAL A 1 213 ? 2.641 -14.109 -1.299 1.00 81.50 213 VAL A N 1
ATOM 1657 C CA . VAL A 1 213 ? 2.763 -12.704 -1.662 1.00 81.50 213 VAL A CA 1
ATOM 1658 C C . VAL A 1 213 ? 1.359 -12.111 -1.627 1.00 81.50 213 VAL A C 1
ATOM 1660 O O . VAL A 1 213 ? 0.549 -12.444 -2.501 1.00 81.50 213 VAL A O 1
ATOM 1663 N N . PRO A 1 214 ? 1.036 -11.271 -0.630 1.00 85.38 214 PRO A N 1
ATOM 1664 C CA . PRO A 1 214 ? -0.270 -10.638 -0.575 1.00 85.38 214 PRO A CA 1
ATOM 1665 C C . PRO A 1 214 ? -0.446 -9.698 -1.761 1.00 85.38 214 PRO A C 1
ATOM 1667 O O . PRO A 1 214 ? 0.439 -8.911 -2.086 1.00 85.38 214 PRO A O 1
ATOM 1670 N N . ILE A 1 215 ? -1.614 -9.788 -2.387 1.00 85.81 215 ILE A N 1
ATOM 1671 C CA . ILE A 1 215 ? -2.080 -8.821 -3.380 1.00 85.81 215 ILE A CA 1
ATOM 1672 C C . ILE A 1 215 ? -3.152 -7.937 -2.740 1.00 85.81 215 ILE A C 1
ATOM 1674 O O . ILE A 1 215 ? -3.088 -6.718 -2.844 1.00 85.81 215 ILE A O 1
ATOM 1678 N N . PHE A 1 216 ? -4.091 -8.549 -2.008 1.00 88.50 216 PHE A N 1
ATOM 1679 C CA . PHE A 1 216 ? -5.085 -7.849 -1.200 1.00 88.50 216 PHE A CA 1
ATOM 1680 C C . PHE A 1 216 ? -5.175 -8.463 0.192 1.00 88.50 216 PHE A C 1
ATOM 1682 O O . PHE A 1 216 ? -5.299 -9.680 0.353 1.00 88.50 216 PHE A O 1
ATOM 1689 N N . ARG A 1 217 ? -5.185 -7.601 1.206 1.00 92.56 217 ARG A N 1
ATOM 1690 C CA . ARG A 1 217 ? -5.420 -7.984 2.598 1.00 92.56 217 ARG A CA 1
ATOM 1691 C C . ARG A 1 217 ? -6.250 -6.937 3.316 1.00 92.56 217 ARG A C 1
ATOM 1693 O O . ARG A 1 217 ? -6.324 -5.785 2.895 1.00 92.56 217 ARG A O 1
ATOM 1700 N N . TYR A 1 218 ? -6.858 -7.328 4.423 1.00 94.88 218 TYR A N 1
ATOM 1701 C CA . TYR A 1 218 ? -7.849 -6.512 5.110 1.00 94.88 218 TYR A CA 1
ATOM 1702 C C . TYR A 1 218 ? -7.317 -5.148 5.573 1.00 94.88 218 TYR A C 1
ATOM 1704 O O . TYR A 1 218 ? -8.045 -4.160 5.510 1.00 94.88 218 TYR A O 1
ATOM 1712 N N . ALA A 1 219 ? -6.042 -5.047 5.965 1.00 96.31 219 ALA A N 1
ATOM 1713 C CA . ALA A 1 219 ? -5.449 -3.759 6.326 1.00 96.31 219 ALA A CA 1
ATOM 1714 C C . ALA A 1 219 ? -5.424 -2.746 5.167 1.00 96.31 219 ALA A C 1
ATOM 1716 O O . ALA A 1 219 ? -5.663 -1.563 5.401 1.00 96.31 219 ALA A O 1
ATOM 1717 N N . ASP A 1 220 ? -5.175 -3.198 3.931 1.00 96.69 220 ASP A N 1
ATOM 1718 C CA . ASP A 1 220 ? -5.225 -2.337 2.742 1.00 96.69 220 ASP A CA 1
ATOM 1719 C C . ASP A 1 220 ? -6.642 -1.790 2.544 1.00 96.69 220 ASP A C 1
ATOM 1721 O O . ASP A 1 220 ? -6.826 -0.587 2.385 1.00 96.69 220 ASP A O 1
ATOM 1725 N N . ILE A 1 221 ? -7.656 -2.653 2.681 1.00 96.25 221 ILE A N 1
ATOM 1726 C CA . ILE A 1 221 ? -9.070 -2.266 2.576 1.00 96.25 221 ILE A CA 1
ATOM 1727 C C . ILE A 1 221 ? -9.462 -1.257 3.660 1.00 96.25 221 ILE A C 1
ATOM 1729 O O . ILE A 1 221 ? -10.140 -0.275 3.360 1.00 96.25 221 ILE A O 1
ATOM 1733 N N . LEU A 1 222 ? -9.024 -1.459 4.907 1.00 98.12 222 LEU A N 1
ATOM 1734 C CA . LEU A 1 222 ? -9.277 -0.511 5.995 1.00 98.12 222 LEU A CA 1
ATOM 1735 C C . LEU A 1 222 ? -8.666 0.861 5.705 1.00 98.12 222 LEU A C 1
ATOM 1737 O O . LEU A 1 222 ? -9.333 1.873 5.902 1.00 98.12 222 LEU A O 1
ATOM 1741 N N . LEU A 1 223 ? -7.426 0.905 5.218 1.00 98.62 223 LEU A N 1
ATOM 1742 C CA . LEU A 1 223 ? -6.745 2.162 4.915 1.00 98.62 223 LEU A CA 1
ATOM 1743 C C . LEU A 1 223 ? -7.303 2.839 3.659 1.00 98.62 223 LEU A C 1
ATOM 1745 O O . LEU A 1 223 ? -7.445 4.057 3.640 1.00 98.62 223 LEU A O 1
ATOM 1749 N N . LEU A 1 224 ? -7.674 2.070 2.634 1.00 97.50 224 LEU A N 1
ATOM 1750 C CA . LEU A 1 224 ? -8.352 2.591 1.447 1.00 97.50 224 LEU A CA 1
ATOM 1751 C C . LEU A 1 224 ? -9.717 3.188 1.816 1.00 97.50 224 LEU A C 1
ATOM 1753 O O . LEU A 1 224 ? -10.065 4.281 1.368 1.00 97.50 224 LEU A O 1
ATOM 1757 N N . LYS A 1 225 ? -10.471 2.507 2.689 1.00 97.50 225 LYS A N 1
ATOM 1758 C CA . LYS A 1 225 ? -11.722 3.028 3.242 1.00 97.50 225 LYS A CA 1
ATOM 1759 C C . LYS A 1 225 ? -11.489 4.281 4.087 1.00 97.50 225 LYS A C 1
ATOM 1761 O O . LYS A 1 225 ? -12.246 5.233 3.936 1.00 97.50 225 LYS A O 1
ATOM 1766 N N . ALA A 1 226 ? -10.451 4.306 4.924 1.00 98.56 226 ALA A N 1
ATOM 1767 C CA . ALA A 1 226 ? -10.105 5.479 5.724 1.00 98.56 226 ALA A CA 1
ATOM 1768 C C . ALA A 1 226 ? -9.810 6.701 4.842 1.00 98.56 226 ALA A C 1
ATOM 1770 O O . ALA A 1 226 ? -10.307 7.791 5.113 1.00 98.56 226 ALA A O 1
ATOM 1771 N N . GLU A 1 227 ? -9.062 6.512 3.751 1.00 98.19 227 GLU A N 1
ATOM 1772 C CA . GLU A 1 227 ? -8.794 7.580 2.789 1.00 98.19 227 GLU A CA 1
ATOM 1773 C C . GLU A 1 227 ? -10.089 8.076 2.131 1.00 98.19 227 GLU A C 1
ATOM 1775 O O . GLU A 1 227 ? -10.331 9.282 2.071 1.00 98.19 227 GLU A O 1
ATOM 1780 N N . ALA A 1 228 ? -10.935 7.157 1.656 1.00 97.19 228 ALA A N 1
ATOM 1781 C CA . ALA A 1 228 ? -12.201 7.505 1.016 1.00 97.19 228 ALA A CA 1
ATOM 1782 C C . ALA A 1 228 ? -13.146 8.248 1.974 1.00 97.19 228 ALA A C 1
ATOM 1784 O O . ALA A 1 228 ? -13.745 9.253 1.595 1.00 97.19 228 ALA A O 1
ATOM 1785 N N . ASP A 1 229 ? -13.263 7.780 3.218 1.00 97.38 229 ASP A N 1
ATOM 1786 C CA . ASP A 1 229 ? -14.073 8.418 4.254 1.00 97.38 229 ASP A CA 1
ATOM 1787 C C . ASP A 1 229 ? -13.559 9.837 4.552 1.00 97.38 229 ASP A C 1
ATOM 1789 O O . ASP A 1 229 ? -14.346 10.784 4.512 1.00 97.38 229 ASP A O 1
ATOM 1793 N N . ALA A 1 230 ? -12.245 10.026 4.722 1.00 97.06 230 ALA A N 1
ATOM 1794 C CA . ALA A 1 230 ? -11.664 11.347 4.965 1.00 97.06 230 ALA A CA 1
ATOM 1795 C C . ALA A 1 230 ? -11.901 12.316 3.792 1.00 97.06 230 ALA A C 1
ATOM 1797 O O . ALA A 1 230 ? -12.292 13.464 4.007 1.00 97.06 230 ALA A O 1
ATOM 1798 N N . ARG A 1 231 ? -11.748 11.848 2.543 1.00 95.69 231 ARG A N 1
ATOM 1799 C CA . ARG A 1 231 ? -12.027 12.642 1.328 1.00 95.69 231 ARG A CA 1
ATOM 1800 C C . ARG A 1 231 ? -13.499 13.023 1.178 1.00 95.69 231 ARG A C 1
ATOM 1802 O O . ARG A 1 231 ? -13.799 14.053 0.584 1.00 95.69 231 ARG A O 1
ATOM 1809 N N . LEU A 1 232 ? -14.405 12.216 1.725 1.00 95.62 232 LEU A N 1
ATOM 1810 C CA . LEU A 1 232 ? -15.847 12.471 1.739 1.00 95.62 232 LEU A CA 1
ATOM 1811 C C . LEU A 1 232 ? -16.302 13.260 2.981 1.00 95.62 232 LEU A C 1
ATOM 1813 O O . LEU A 1 232 ? -17.503 13.396 3.208 1.00 95.62 232 LEU A O 1
ATOM 1817 N N . GLY A 1 233 ? -15.366 13.762 3.796 1.00 93.38 233 GLY A N 1
ATOM 1818 C CA . GLY A 1 233 ? -15.659 14.524 5.013 1.00 93.38 233 GLY A CA 1
ATOM 1819 C C . GLY A 1 233 ? -16.133 13.676 6.200 1.00 93.38 233 GLY A C 1
ATOM 1820 O O . GLY A 1 233 ? -16.482 14.227 7.241 1.00 93.38 233 GLY A O 1
ATOM 1821 N N . ARG A 1 234 ? -16.116 12.345 6.080 1.00 97.19 234 ARG A N 1
ATOM 1822 C CA . ARG A 1 234 ? -16.442 11.381 7.144 1.00 97.19 234 ARG A CA 1
ATOM 1823 C C . ARG A 1 234 ? -15.215 11.099 8.011 1.00 97.19 234 ARG A C 1
ATOM 1825 O O . ARG A 1 234 ? -14.635 10.013 7.992 1.00 97.19 234 ARG A O 1
ATOM 1832 N N . VAL A 1 235 ? -14.743 12.135 8.706 1.00 97.62 235 VAL A N 1
ATOM 1833 C CA . VAL A 1 235 ? -13.458 12.082 9.421 1.00 97.62 235 VAL A CA 1
ATOM 1834 C C . VAL A 1 235 ? -13.487 11.104 10.597 1.00 97.62 235 VAL A C 1
ATOM 1836 O O . VAL A 1 235 ? -12.503 10.403 10.828 1.00 97.62 235 VAL A O 1
ATOM 1839 N N . THR A 1 236 ? -14.606 11.002 11.316 1.00 98.06 236 THR A N 1
ATOM 1840 C CA . THR A 1 236 ? -14.744 10.060 12.436 1.00 98.06 236 THR A CA 1
ATOM 1841 C C . THR A 1 236 ? -14.539 8.618 11.968 1.00 98.06 236 THR A C 1
ATOM 1843 O O . THR A 1 236 ? -13.721 7.895 12.535 1.00 98.06 236 THR A O 1
ATOM 1846 N N . GLU A 1 237 ? -15.186 8.224 10.875 1.00 97.75 237 GLU A N 1
ATOM 1847 C CA . GLU A 1 237 ? -15.078 6.893 10.276 1.00 97.75 237 GLU A CA 1
ATOM 1848 C C . GLU A 1 237 ? -13.677 6.624 9.704 1.00 97.75 237 GLU A C 1
ATOM 1850 O O . GLU A 1 237 ? -13.163 5.502 9.782 1.00 97.75 237 GLU A O 1
ATOM 1855 N N . ALA A 1 238 ? -13.018 7.657 9.170 1.00 98.44 238 ALA A N 1
ATOM 1856 C CA . ALA A 1 238 ? -11.630 7.561 8.736 1.00 98.44 238 ALA A CA 1
ATOM 1857 C C . ALA A 1 238 ? -10.685 7.259 9.908 1.00 98.44 238 ALA A C 1
ATOM 1859 O O . ALA A 1 238 ? -9.875 6.329 9.831 1.00 98.44 238 ALA A O 1
ATOM 1860 N N . LEU A 1 239 ? -10.828 7.999 11.014 1.00 98.62 239 LEU A N 1
ATOM 1861 C CA . LEU A 1 239 ? -10.035 7.811 12.228 1.00 98.62 239 LEU A CA 1
ATOM 1862 C C . LEU A 1 239 ? -10.256 6.433 12.850 1.00 98.62 239 LEU A C 1
ATOM 1864 O O . LEU A 1 239 ? -9.293 5.822 13.311 1.00 98.62 239 LEU A O 1
ATOM 1868 N N . GLU A 1 240 ? -11.481 5.907 12.832 1.00 98.38 240 GLU A N 1
ATOM 1869 C CA . GLU A 1 240 ? -11.763 4.549 13.306 1.00 98.38 240 GLU A CA 1
ATOM 1870 C C . GLU A 1 240 ? -10.943 3.496 12.551 1.00 98.38 240 GLU A C 1
ATOM 1872 O O . GLU A 1 240 ? -10.345 2.610 13.166 1.00 98.38 240 GLU A O 1
ATOM 1877 N N . ASN A 1 241 ? -10.889 3.579 11.219 1.00 98.44 241 ASN A N 1
ATOM 1878 C CA . ASN A 1 241 ? -10.168 2.600 10.406 1.00 98.44 241 ASN A CA 1
ATOM 1879 C C . ASN A 1 241 ? -8.647 2.786 10.472 1.00 98.44 241 ASN A C 1
ATOM 1881 O O . ASN A 1 241 ? -7.925 1.797 10.614 1.00 98.44 241 ASN A O 1
ATOM 1885 N N . LEU A 1 242 ? -8.163 4.031 10.474 1.00 98.69 242 LEU A N 1
ATOM 1886 C CA . LEU A 1 242 ? -6.752 4.356 10.689 1.00 98.69 242 LEU A CA 1
ATOM 1887 C C . LEU A 1 242 ? -6.254 3.832 12.047 1.00 98.69 242 LEU A C 1
ATOM 1889 O O . LEU A 1 242 ? -5.229 3.150 12.134 1.00 98.69 242 LEU A O 1
ATOM 1893 N N . ASN A 1 243 ? -7.002 4.095 13.120 1.00 98.62 243 ASN A N 1
ATOM 1894 C CA . ASN A 1 243 ? -6.577 3.765 14.478 1.00 98.62 243 ASN A CA 1
ATOM 1895 C C . ASN A 1 243 ? -6.620 2.268 14.793 1.00 98.62 243 ASN A C 1
ATOM 1897 O O . ASN A 1 243 ? -5.887 1.834 15.685 1.00 98.62 243 ASN A O 1
ATOM 1901 N N . LYS A 1 244 ? -7.380 1.459 14.039 1.00 98.44 244 LYS A N 1
ATOM 1902 C CA . LYS A 1 244 ? -7.269 -0.012 14.085 1.00 98.44 244 LYS A CA 1
ATOM 1903 C C . LYS A 1 244 ? -5.859 -0.476 13.702 1.00 98.44 244 LYS A C 1
ATOM 1905 O O . LYS A 1 244 ? -5.287 -1.309 14.405 1.00 98.44 244 LYS A O 1
ATOM 1910 N N . ILE A 1 245 ? -5.281 0.088 12.638 1.00 98.31 245 ILE A N 1
ATOM 1911 C CA . ILE A 1 245 ? -3.927 -0.258 12.170 1.00 98.31 245 ILE A CA 1
ATOM 1912 C C . ILE A 1 245 ? -2.869 0.216 13.166 1.00 98.31 245 ILE A C 1
ATOM 1914 O O . ILE A 1 245 ? -2.038 -0.582 13.604 1.00 98.31 245 ILE A O 1
ATOM 1918 N N . ARG A 1 246 ? -2.957 1.481 13.594 1.00 98.19 246 ARG A N 1
ATOM 1919 C CA . ARG A 1 246 ? -2.015 2.086 14.551 1.00 98.19 246 ARG A CA 1
ATOM 1920 C C . ARG A 1 246 ? -1.991 1.331 15.881 1.00 98.19 246 ARG A C 1
ATOM 1922 O O . ARG A 1 246 ? -0.931 0.942 16.370 1.00 98.19 246 ARG A O 1
ATOM 1929 N N . SER A 1 247 ? -3.174 1.018 16.411 1.00 97.81 247 SER A N 1
ATOM 1930 C CA . SER A 1 247 ? -3.320 0.252 17.653 1.00 97.81 247 SER A CA 1
ATOM 1931 C C . SER A 1 247 ? -2.755 -1.165 17.516 1.00 97.81 247 SER A C 1
ATOM 1933 O O . SER A 1 247 ? -2.062 -1.635 18.419 1.00 97.81 247 SER A O 1
ATOM 1935 N N . ARG A 1 248 ? -2.978 -1.842 16.375 1.00 96.88 248 ARG A N 1
ATOM 1936 C CA . ARG A 1 248 ? -2.369 -3.153 16.088 1.00 96.88 248 ARG A CA 1
ATOM 1937 C C . ARG A 1 248 ? -0.843 -3.057 16.069 1.00 96.88 248 ARG A C 1
ATOM 1939 O O . ARG A 1 248 ? -0.186 -3.910 16.662 1.00 96.88 248 ARG A O 1
ATOM 1946 N N . ALA A 1 249 ? -0.281 -2.034 15.426 1.00 97.06 249 ALA A N 1
ATOM 1947 C CA . ALA A 1 249 ? 1.163 -1.794 15.362 1.00 97.06 249 ALA A CA 1
ATOM 1948 C C . ALA A 1 249 ? 1.791 -1.430 16.724 1.00 97.06 249 ALA A C 1
ATOM 1950 O O . ALA A 1 249 ? 3.010 -1.488 16.874 1.00 97.06 249 ALA A O 1
ATOM 1951 N N . GLY A 1 250 ? 0.976 -1.114 17.736 1.00 96.62 250 GLY A N 1
ATOM 1952 C CA . GLY A 1 250 ? 1.443 -0.731 19.067 1.00 96.62 250 GLY A CA 1
ATOM 1953 C C . GLY A 1 250 ? 1.905 0.722 19.164 1.00 96.62 250 GLY A C 1
ATOM 1954 O O . GLY A 1 250 ? 2.601 1.057 20.120 1.00 96.62 250 GLY A O 1
ATOM 1955 N N . ILE A 1 251 ? 1.516 1.569 18.208 1.00 97.56 251 ILE A N 1
ATOM 1956 C CA . ILE A 1 251 ? 1.819 3.004 18.205 1.00 97.56 251 ILE A CA 1
ATOM 1957 C C . ILE A 1 251 ? 0.602 3.820 18.678 1.00 97.56 251 ILE A C 1
ATOM 1959 O O . ILE A 1 251 ? -0.530 3.328 18.607 1.00 97.56 251 ILE A O 1
ATOM 1963 N N . PRO A 1 252 ? 0.792 5.060 19.170 1.00 97.19 252 PRO A N 1
ATOM 1964 C CA . PRO A 1 252 ? -0.308 5.890 19.659 1.00 97.19 252 PRO A CA 1
ATOM 1965 C C . PRO A 1 252 ? -1.402 6.103 18.610 1.00 97.19 252 PRO A C 1
ATOM 1967 O O . PRO A 1 252 ? -1.108 6.246 17.422 1.00 97.19 252 PRO A O 1
ATOM 1970 N N . VAL A 1 253 ? -2.662 6.180 19.038 1.00 97.81 253 VAL A N 1
ATOM 1971 C CA . VAL A 1 253 ? -3.768 6.559 18.146 1.00 97.81 253 VAL A CA 1
ATOM 1972 C C . VAL A 1 253 ? -3.570 7.977 17.609 1.00 97.81 253 VAL A C 1
ATOM 1974 O O . VAL A 1 253 ? -3.030 8.848 18.290 1.00 97.81 253 VAL A O 1
ATOM 1977 N N . PHE A 1 254 ? -4.002 8.206 16.377 1.00 98.06 254 PHE A N 1
ATOM 1978 C CA . PHE A 1 254 ? -4.025 9.518 15.758 1.00 98.06 254 PHE A CA 1
ATOM 1979 C C . PHE A 1 254 ? -5.284 10.276 16.187 1.00 98.06 254 PHE A C 1
ATOM 1981 O O . PHE A 1 254 ? -6.387 9.728 16.128 1.00 98.06 254 PHE A O 1
ATOM 1988 N N . THR A 1 255 ? -5.111 11.520 16.638 1.00 97.56 255 THR A N 1
ATOM 1989 C CA . THR A 1 255 ? -6.176 12.305 17.286 1.00 97.56 255 THR A CA 1
ATOM 1990 C C . THR A 1 255 ? -6.525 13.602 16.563 1.00 97.56 255 THR A C 1
ATOM 1992 O O . THR A 1 255 ? -7.422 14.305 17.015 1.00 97.56 255 THR A O 1
ATOM 1995 N N . ARG A 1 256 ? -5.813 13.962 15.488 1.00 96.94 256 ARG A N 1
ATOM 1996 C CA . ARG A 1 256 ? -6.165 15.141 14.684 1.00 96.94 256 ARG A CA 1
ATOM 1997 C C . ARG A 1 256 ? -7.373 14.808 13.817 1.00 96.94 256 ARG A C 1
ATOM 1999 O O . ARG A 1 256 ? -7.436 13.713 13.270 1.00 96.94 256 ARG A O 1
ATOM 2006 N N . ASP A 1 257 ? -8.297 15.748 13.691 1.00 94.00 257 ASP A N 1
ATOM 2007 C CA . ASP A 1 257 ? -9.619 15.556 13.088 1.00 94.00 257 ASP A CA 1
ATOM 2008 C C . ASP A 1 257 ? -9.891 16.496 11.901 1.00 94.00 257 ASP A C 1
ATOM 2010 O O . ASP A 1 257 ? -11.021 16.609 11.426 1.00 94.00 257 ASP A O 1
ATOM 2014 N N . ASP A 1 258 ? -8.854 17.138 11.362 1.00 95.62 258 ASP A N 1
ATOM 2015 C CA . ASP A 1 258 ? -8.958 17.885 10.115 1.00 95.62 258 ASP A CA 1
ATOM 2016 C C . ASP A 1 258 ? -8.733 16.960 8.904 1.00 95.62 258 ASP A C 1
ATOM 2018 O O . ASP A 1 258 ? -7.737 16.238 8.825 1.00 95.62 258 ASP A O 1
ATOM 2022 N N . ALA A 1 259 ? -9.677 16.966 7.954 1.00 95.44 259 ALA A N 1
ATOM 2023 C CA . ALA A 1 259 ? -9.682 16.020 6.835 1.00 95.44 259 ALA A CA 1
ATOM 2024 C C . ALA A 1 259 ? -8.366 15.997 6.024 1.00 95.44 259 ALA A C 1
ATOM 2026 O O . ALA A 1 259 ? -7.881 14.898 5.758 1.00 95.44 259 ALA A O 1
ATOM 2027 N N . PRO A 1 260 ? -7.733 17.138 5.668 1.00 96.88 260 PRO A N 1
ATOM 2028 C CA . PRO A 1 260 ? -6.455 17.123 4.955 1.00 96.88 260 PRO A CA 1
ATOM 2029 C C . PRO A 1 260 ? -5.334 16.428 5.736 1.00 96.88 260 PRO A C 1
ATOM 2031 O O . PRO A 1 260 ? -4.635 15.588 5.174 1.00 96.88 260 PRO A O 1
ATOM 2034 N N . THR A 1 261 ? -5.183 16.713 7.033 1.00 98.00 261 THR A N 1
ATOM 2035 C CA . THR A 1 261 ? -4.154 16.059 7.854 1.00 98.00 261 THR A CA 1
ATOM 2036 C C . THR A 1 261 ? -4.449 14.574 8.055 1.00 98.00 261 THR A C 1
ATOM 2038 O O . THR A 1 261 ? -3.524 13.764 8.047 1.00 98.00 261 THR A O 1
ATOM 2041 N N . VAL A 1 262 ? -5.721 14.188 8.194 1.00 98.38 262 VAL A N 1
ATOM 2042 C CA . VAL A 1 262 ? -6.107 12.770 8.274 1.00 98.38 262 VAL A CA 1
ATOM 2043 C C . VAL A 1 262 ? -5.789 12.038 6.971 1.00 98.38 262 VAL A C 1
ATOM 2045 O O . VAL A 1 262 ? -5.279 10.924 7.029 1.00 98.38 262 VAL A O 1
ATOM 2048 N N . ILE A 1 263 ? -6.028 12.648 5.805 1.00 98.19 263 ILE A N 1
ATOM 2049 C CA . ILE A 1 263 ? -5.665 12.054 4.508 1.00 98.19 263 ILE A CA 1
ATOM 2050 C C . ILE A 1 263 ? -4.155 11.809 4.436 1.00 98.19 263 ILE A C 1
ATOM 2052 O O . ILE A 1 263 ? -3.744 10.692 4.127 1.00 98.19 263 ILE A O 1
ATOM 2056 N N . GLU A 1 264 ? -3.329 12.808 4.758 1.00 97.38 264 GLU A N 1
ATOM 2057 C CA . GLU A 1 264 ? -1.868 12.650 4.740 1.00 97.38 264 GLU A CA 1
ATOM 2058 C C . GLU A 1 264 ? -1.393 11.562 5.709 1.00 97.38 264 GLU A C 1
ATOM 2060 O O . GLU A 1 264 ? -0.563 10.725 5.353 1.00 97.38 264 GLU A O 1
ATOM 2065 N N . GLU A 1 265 ? -1.972 11.502 6.909 1.00 98.25 265 GLU A N 1
ATOM 2066 C CA . GLU A 1 265 ? -1.642 10.452 7.867 1.00 98.25 265 GLU A CA 1
ATOM 2067 C C . GLU A 1 265 ? -2.064 9.062 7.373 1.00 98.25 265 GLU A C 1
ATOM 2069 O O . GLU A 1 265 ? -1.306 8.107 7.533 1.00 98.25 265 GLU A O 1
ATOM 2074 N N . VAL A 1 266 ? -3.232 8.924 6.736 1.00 98.50 266 VAL A N 1
ATOM 2075 C CA . VAL A 1 266 ? -3.651 7.652 6.127 1.00 98.50 266 VAL A CA 1
ATOM 2076 C C . VAL A 1 266 ? -2.654 7.218 5.053 1.00 98.50 266 VAL A C 1
ATOM 2078 O O . VAL A 1 266 ? -2.290 6.043 5.008 1.00 98.50 266 VAL A O 1
ATOM 2081 N N . LEU A 1 267 ? -2.163 8.136 4.217 1.00 97.25 267 LEU A N 1
ATOM 2082 C CA . LEU A 1 267 ? -1.180 7.829 3.172 1.00 97.25 267 LEU A CA 1
ATOM 2083 C C . LEU A 1 267 ? 0.183 7.409 3.740 1.00 97.25 267 LEU A C 1
ATOM 2085 O O . LEU A 1 267 ? 0.823 6.494 3.209 1.00 97.25 267 LEU A O 1
ATOM 2089 N N . GLU A 1 268 ? 0.630 8.031 4.828 1.00 97.44 268 GLU A N 1
ATOM 2090 C CA . GLU A 1 268 ? 1.849 7.611 5.519 1.00 97.44 268 GLU A CA 1
ATOM 2091 C C . GLU A 1 268 ? 1.649 6.299 6.297 1.00 97.44 268 GLU A C 1
ATOM 2093 O O . GLU A 1 268 ? 2.549 5.456 6.333 1.00 97.44 268 GLU A O 1
ATOM 2098 N N . GLU A 1 269 ? 0.455 6.039 6.831 1.00 98.44 269 GLU A N 1
ATOM 2099 C CA . GLU A 1 269 ? 0.140 4.754 7.455 1.00 98.44 269 GLU A CA 1
ATOM 2100 C C . GLU A 1 269 ? 0.073 3.630 6.416 1.00 98.44 269 GLU A C 1
ATOM 2102 O O . GLU A 1 269 ? 0.584 2.542 6.678 1.00 98.44 269 GLU A O 1
ATOM 2107 N N . ARG A 1 270 ? -0.436 3.896 5.204 1.00 97.81 270 ARG A N 1
ATOM 2108 C CA . ARG A 1 270 ? -0.326 2.979 4.053 1.00 97.81 270 ARG A CA 1
ATOM 2109 C C . ARG A 1 270 ? 1.129 2.673 3.720 1.00 97.81 270 ARG A C 1
ATOM 2111 O O . ARG A 1 270 ? 1.469 1.507 3.532 1.00 97.81 270 ARG A O 1
ATOM 2118 N N . ARG A 1 271 ? 2.004 3.687 3.701 1.00 95.69 271 ARG A N 1
ATOM 2119 C CA . ARG A 1 271 ? 3.448 3.513 3.452 1.00 95.69 271 ARG A CA 1
ATOM 2120 C C . ARG A 1 271 ? 4.102 2.587 4.476 1.00 95.69 271 ARG A C 1
ATOM 2122 O O . ARG A 1 271 ? 4.903 1.739 4.088 1.00 95.69 271 ARG A O 1
ATOM 2129 N N . ARG A 1 272 ? 3.781 2.759 5.762 1.00 97.00 272 ARG A N 1
ATOM 2130 C CA . ARG A 1 272 ? 4.290 1.913 6.852 1.00 97.00 272 ARG A CA 1
ATOM 2131 C C . ARG A 1 272 ? 3.719 0.504 6.756 1.00 97.00 272 ARG A C 1
ATOM 2133 O O . ARG A 1 272 ? 4.455 -0.469 6.658 1.00 97.00 272 ARG A O 1
ATOM 2140 N N . GLU A 1 273 ? 2.400 0.386 6.742 1.00 96.75 273 GLU A N 1
ATOM 2141 C CA . GLU A 1 273 ? 1.701 -0.890 6.836 1.00 96.75 273 GLU A CA 1
ATOM 2142 C C . GLU A 1 273 ? 1.965 -1.800 5.626 1.00 96.75 273 GLU A C 1
ATOM 2144 O O . GLU A 1 273 ? 2.320 -2.968 5.796 1.00 96.75 273 GLU A O 1
ATOM 2149 N N . LEU A 1 274 ? 1.865 -1.256 4.411 1.00 94.25 274 LEU A N 1
ATOM 2150 C CA . LEU A 1 274 ? 1.944 -1.999 3.147 1.00 94.25 274 LEU A CA 1
ATOM 2151 C C . LEU A 1 274 ? 3.357 -2.005 2.550 1.00 94.25 274 LEU A C 1
ATOM 2153 O O . LEU A 1 274 ? 3.542 -2.240 1.354 1.00 94.25 274 LEU A O 1
ATOM 2157 N N . ILE A 1 275 ? 4.389 -1.736 3.360 1.00 90.44 275 ILE A N 1
ATOM 2158 C CA . ILE A 1 275 ? 5.757 -1.703 2.845 1.00 90.44 275 ILE A CA 1
ATOM 2159 C C . ILE A 1 275 ? 6.135 -3.050 2.218 1.00 90.44 275 ILE A C 1
ATOM 2161 O O . ILE A 1 275 ? 5.884 -4.114 2.793 1.00 90.44 275 ILE A O 1
ATOM 2165 N N . GLY A 1 276 ? 6.738 -2.984 1.032 1.00 83.44 276 GLY A N 1
ATOM 2166 C CA . GLY A 1 276 ? 7.125 -4.150 0.244 1.00 83.44 276 GLY A CA 1
ATOM 2167 C C . GLY A 1 276 ? 5.989 -4.786 -0.562 1.00 83.44 276 GLY A C 1
ATOM 2168 O O . GLY A 1 276 ? 6.291 -5.534 -1.475 1.00 83.44 276 GLY A O 1
ATOM 2169 N N . GLU A 1 277 ? 4.716 -4.470 -0.312 1.00 87.94 277 GLU A N 1
ATOM 2170 C CA . GLU A 1 277 ? 3.556 -5.166 -0.912 1.00 87.94 277 GLU A CA 1
ATOM 2171 C C . GLU A 1 277 ? 3.083 -4.561 -2.247 1.00 87.94 277 GLU A C 1
ATOM 2173 O O . GLU A 1 277 ? 1.977 -4.808 -2.705 1.00 87.94 277 GLU A O 1
ATOM 2178 N N . PHE A 1 278 ? 3.951 -3.788 -2.902 1.00 84.94 278 PHE A N 1
ATOM 2179 C CA . PHE A 1 278 ? 3.734 -3.184 -4.226 1.00 84.94 278 PHE A CA 1
ATOM 2180 C C . PHE A 1 278 ? 2.713 -2.045 -4.292 1.00 84.94 278 PHE A C 1
ATOM 2182 O O . PHE A 1 278 ? 2.417 -1.596 -5.387 1.00 84.94 278 PHE A O 1
ATOM 2189 N N . HIS A 1 279 ? 2.243 -1.486 -3.175 1.00 89.94 279 HIS A N 1
ATOM 2190 C CA . HIS A 1 279 ? 1.264 -0.384 -3.203 1.00 89.94 279 HIS A CA 1
ATOM 2191 C C . HIS A 1 279 ? 1.862 1.009 -3.428 1.00 89.94 279 HIS A C 1
ATOM 2193 O O . HIS A 1 279 ? 1.272 1.819 -4.141 1.00 89.94 279 HIS A O 1
ATOM 2199 N N . ARG A 1 280 ? 3.027 1.319 -2.835 1.00 90.12 280 ARG A N 1
ATOM 2200 C CA . ARG A 1 280 ? 3.495 2.718 -2.705 1.00 90.12 280 ARG A CA 1
ATOM 2201 C C . ARG A 1 280 ? 3.664 3.438 -4.042 1.00 90.12 280 ARG A C 1
ATOM 2203 O O . ARG A 1 280 ? 3.311 4.606 -4.122 1.00 90.12 280 ARG A O 1
ATOM 2210 N N . VAL A 1 281 ? 4.191 2.780 -5.074 1.00 87.56 281 VAL A N 1
ATOM 2211 C CA . VAL A 1 281 ? 4.373 3.425 -6.387 1.00 87.56 281 VAL A CA 1
ATOM 2212 C C . VAL A 1 281 ? 3.021 3.820 -6.979 1.00 87.56 281 VAL A C 1
ATOM 2214 O O . VAL A 1 281 ? 2.859 4.964 -7.388 1.00 87.56 281 VAL A O 1
ATOM 2217 N N . TYR A 1 282 ? 2.027 2.930 -6.945 1.00 89.81 282 TYR A N 1
ATOM 2218 C CA . TYR A 1 282 ? 0.685 3.239 -7.445 1.00 89.81 282 TYR A CA 1
ATOM 2219 C C . TYR A 1 282 ? -0.018 4.307 -6.602 1.00 89.81 282 TYR A C 1
ATOM 2221 O O . TYR A 1 282 ? -0.708 5.156 -7.163 1.00 89.81 282 TYR A O 1
ATOM 2229 N N . ASP A 1 283 ? 0.200 4.315 -5.281 1.00 92.06 283 ASP A N 1
ATOM 2230 C CA . ASP A 1 283 ? -0.265 5.399 -4.412 1.00 92.06 283 ASP A CA 1
ATOM 2231 C C . ASP A 1 283 ? 0.338 6.749 -4.824 1.00 92.06 283 ASP A C 1
ATOM 2233 O O . ASP A 1 283 ? -0.377 7.740 -4.900 1.00 92.06 283 ASP A O 1
ATOM 2237 N N . LEU A 1 284 ? 1.629 6.805 -5.147 1.00 92.06 284 LEU A N 1
ATOM 2238 C CA . LEU A 1 284 ? 2.267 8.047 -5.585 1.00 92.06 284 LEU A CA 1
ATOM 2239 C C . LEU A 1 284 ? 1.788 8.494 -6.970 1.00 92.06 284 LEU A C 1
ATOM 2241 O O . LEU A 1 284 ? 1.472 9.669 -7.140 1.00 92.06 284 LEU A O 1
ATOM 2245 N N . VAL A 1 285 ? 1.671 7.566 -7.924 1.00 91.62 285 VAL A N 1
ATOM 2246 C CA . VAL A 1 285 ? 1.212 7.858 -9.292 1.00 91.62 285 VAL A CA 1
ATOM 2247 C C . VAL A 1 285 ? -0.220 8.391 -9.292 1.00 91.62 285 VAL A C 1
ATOM 2249 O O . VAL A 1 285 ? -0.485 9.426 -9.897 1.00 91.62 285 VAL A O 1
ATOM 2252 N N . ARG A 1 286 ? -1.153 7.746 -8.574 1.00 92.75 286 ARG A N 1
ATOM 2253 C CA . ARG A 1 286 ? -2.555 8.210 -8.527 1.00 92.75 286 ARG A CA 1
ATOM 2254 C C . ARG A 1 286 ? -2.718 9.565 -7.831 1.00 92.75 286 ARG A C 1
ATOM 2256 O O . ARG A 1 286 ? -3.728 10.231 -8.035 1.00 92.75 286 ARG A O 1
ATOM 2263 N N . LEU A 1 287 ? -1.766 9.942 -6.977 1.00 91.38 287 LEU A N 1
ATOM 2264 C CA . LEU A 1 287 ? -1.773 11.212 -6.252 1.00 91.38 287 LEU A CA 1
ATOM 2265 C C . LEU A 1 287 ? -1.009 12.323 -6.982 1.00 91.38 287 LEU A C 1
ATOM 2267 O O . LEU A 1 287 ? -1.091 13.469 -6.549 1.00 91.38 287 LEU A O 1
ATOM 2271 N N . GLY A 1 288 ? -0.275 12.013 -8.056 1.00 91.94 288 GLY A N 1
ATOM 2272 C CA . GLY A 1 288 ? 0.599 12.984 -8.716 1.00 91.94 288 GLY A CA 1
ATOM 2273 C C . GLY A 1 288 ? 1.788 13.402 -7.841 1.00 91.94 288 GLY A C 1
ATOM 2274 O O . GLY A 1 288 ? 2.157 14.576 -7.831 1.00 91.94 288 GLY A O 1
ATOM 2275 N N . ARG A 1 289 ? 2.322 12.468 -7.040 1.00 92.75 289 ARG A N 1
ATOM 2276 C CA . ARG A 1 289 ? 3.383 12.696 -6.040 1.00 92.75 289 ARG A CA 1
ATOM 2277 C C . ARG A 1 289 ? 4.630 11.845 -6.278 1.00 92.75 289 ARG A C 1
ATOM 2279 O O . ARG A 1 289 ? 5.492 11.758 -5.406 1.00 92.75 289 ARG A O 1
ATOM 2286 N N . LEU A 1 290 ? 4.760 11.188 -7.430 1.00 90.25 290 LEU A N 1
ATOM 2287 C CA . LEU A 1 290 ? 5.927 10.365 -7.752 1.00 90.25 290 LEU A CA 1
ATOM 2288 C C . LEU A 1 290 ? 7.220 11.188 -7.728 1.00 90.25 290 LEU A C 1
ATOM 2290 O O . LEU A 1 290 ? 8.229 10.723 -7.194 1.00 90.25 290 LEU A O 1
ATOM 2294 N N . HIS A 1 291 ? 7.174 12.423 -8.233 1.00 91.31 291 HIS A N 1
ATOM 2295 C CA . HIS A 1 291 ? 8.315 13.344 -8.247 1.00 91.31 291 HIS A CA 1
ATOM 2296 C C . HIS A 1 291 ? 8.839 13.715 -6.846 1.00 91.31 291 HIS A C 1
ATOM 2298 O O . HIS A 1 291 ? 10.012 14.048 -6.695 1.00 91.31 291 HIS A O 1
ATOM 2304 N N . GLU A 1 292 ? 8.007 13.629 -5.801 1.00 90.94 292 GLU A N 1
ATOM 2305 C CA . GLU A 1 292 ? 8.429 13.899 -4.416 1.00 90.94 292 GLU A CA 1
ATOM 2306 C C . GLU A 1 292 ? 9.379 12.817 -3.878 1.00 90.94 292 GLU A C 1
ATOM 2308 O O . GLU A 1 292 ? 10.175 13.071 -2.974 1.00 90.94 292 GLU A O 1
ATOM 2313 N N . PHE A 1 293 ? 9.302 11.604 -4.432 1.00 84.44 293 PHE A N 1
ATOM 2314 C CA . PHE A 1 293 ? 10.056 10.436 -3.967 1.00 84.44 293 PHE A CA 1
ATOM 2315 C C . PHE A 1 293 ? 11.090 9.946 -4.979 1.00 84.44 293 PHE A C 1
ATOM 2317 O O . PHE A 1 293 ? 11.981 9.177 -4.615 1.00 84.44 293 PHE A O 1
ATOM 2324 N N . ASN A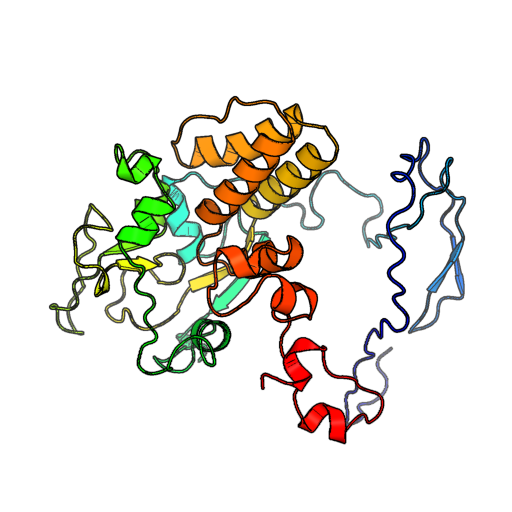 1 294 ? 10.983 10.379 -6.233 1.00 84.00 294 ASN A N 1
ATOM 2325 C CA . ASN A 1 294 ? 11.887 10.005 -7.304 1.00 84.00 294 ASN A CA 1
ATOM 2326 C C . ASN A 1 294 ? 12.457 11.256 -7.977 1.00 84.00 294 ASN A C 1
ATOM 2328 O O . ASN A 1 294 ? 11.801 11.877 -8.807 1.00 84.00 294 ASN A O 1
ATOM 2332 N N . SER A 1 295 ? 13.714 11.579 -7.666 1.00 85.69 295 SER A N 1
ATOM 2333 C CA . SER A 1 295 ? 14.411 12.751 -8.211 1.00 85.69 295 SER A CA 1
ATOM 2334 C C . SER A 1 295 ? 14.627 12.712 -9.727 1.00 85.69 295 SER A C 1
ATOM 2336 O O . SER A 1 295 ? 14.981 13.735 -10.307 1.00 85.69 295 SER A O 1
ATOM 2338 N N . PHE A 1 296 ? 14.448 11.556 -10.375 1.00 83.88 296 PHE A N 1
ATOM 2339 C CA . PHE A 1 296 ? 14.513 11.433 -11.834 1.00 83.88 296 PHE A CA 1
ATOM 2340 C C . PHE A 1 296 ? 13.210 11.858 -12.524 1.00 83.88 296 PHE A C 1
ATOM 2342 O O . PHE A 1 296 ? 13.210 12.117 -13.725 1.00 83.88 296 PHE A O 1
ATOM 2349 N N . VAL A 1 297 ? 12.105 11.953 -11.781 1.00 87.94 297 VAL A N 1
ATOM 2350 C CA . VAL A 1 297 ? 10.802 12.372 -12.300 1.00 87.94 297 VAL A CA 1
ATOM 2351 C C . VAL A 1 297 ? 10.549 13.807 -11.860 1.00 87.94 297 VAL A C 1
ATOM 2353 O O . VAL A 1 297 ? 10.517 14.108 -10.672 1.00 87.94 297 VAL A O 1
ATOM 2356 N N . THR A 1 298 ? 10.361 14.7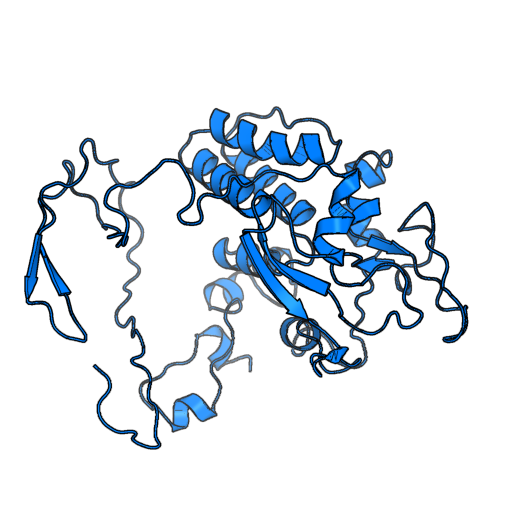18 -12.814 1.00 93.19 298 THR A N 1
ATOM 2357 C CA . THR A 1 298 ? 9.931 16.087 -12.502 1.00 93.19 298 THR A CA 1
ATOM 2358 C C . THR A 1 298 ? 8.413 16.137 -12.337 1.00 93.19 298 THR A C 1
ATOM 2360 O O . THR A 1 298 ? 7.697 15.307 -12.894 1.00 93.19 298 THR A O 1
ATOM 2363 N N . ALA A 1 299 ? 7.895 17.153 -11.639 1.00 93.88 299 ALA A N 1
ATOM 2364 C CA . ALA A 1 299 ? 6.448 17.372 -11.539 1.00 93.88 299 ALA A CA 1
ATOM 2365 C C . ALA A 1 299 ? 5.774 17.514 -12.920 1.00 93.88 299 ALA A C 1
ATOM 2367 O O . ALA A 1 299 ? 4.622 17.125 -13.093 1.00 93.88 299 ALA A O 1
ATOM 2368 N N . GLN A 1 300 ? 6.492 18.061 -13.911 1.00 94.06 300 GLN A N 1
ATOM 2369 C CA . GLN A 1 300 ? 6.003 18.118 -15.288 1.00 94.06 300 GLN A CA 1
ATOM 2370 C C . GLN A 1 300 ? 6.047 16.738 -15.951 1.00 94.06 300 GLN A C 1
ATOM 2372 O O . GLN A 1 300 ? 5.046 16.315 -16.512 1.00 94.06 300 GLN A O 1
ATOM 2377 N N . GLY A 1 301 ? 7.155 16.004 -15.814 1.00 92.81 301 GLY A N 1
ATOM 2378 C CA . GLY A 1 301 ? 7.279 14.649 -16.354 1.00 92.81 301 GLY A CA 1
ATOM 2379 C C . GLY A 1 301 ? 6.198 13.703 -15.826 1.00 92.81 301 GLY A C 1
ATOM 2380 O O . GLY A 1 301 ? 5.659 12.896 -16.575 1.00 92.81 301 GLY A O 1
ATOM 2381 N N . GLU A 1 302 ? 5.813 13.840 -14.558 1.00 92.44 302 GLU A N 1
ATOM 2382 C CA . GLU A 1 302 ? 4.698 13.085 -13.987 1.00 92.44 302 GLU A CA 1
ATOM 2383 C C . GLU A 1 302 ? 3.358 13.404 -14.665 1.00 92.44 302 GLU A C 1
ATOM 2385 O O . GLU A 1 302 ? 2.648 12.477 -15.052 1.00 92.44 302 GLU A O 1
ATOM 2390 N N . LYS A 1 303 ? 3.040 14.688 -14.881 1.00 92.75 303 LYS A N 1
ATOM 2391 C CA . LYS A 1 303 ? 1.840 15.104 -15.636 1.00 92.75 303 LYS A CA 1
ATOM 2392 C C . LYS A 1 303 ? 1.859 14.602 -17.079 1.00 92.75 303 LYS A C 1
ATOM 2394 O O . LYS A 1 303 ? 0.811 14.275 -17.625 1.00 92.75 303 LYS A O 1
ATOM 2399 N N . ASP A 1 304 ? 3.049 14.513 -17.657 1.00 93.69 304 ASP A N 1
ATOM 2400 C CA . ASP A 1 304 ? 3.298 14.021 -19.010 1.00 93.69 304 ASP A CA 1
ATOM 2401 C C . ASP A 1 304 ? 3.226 12.482 -19.108 1.00 93.69 304 ASP A C 1
ATOM 2403 O O . ASP A 1 304 ? 3.271 11.923 -20.207 1.00 93.69 304 ASP A O 1
ATOM 2407 N N . GLY A 1 305 ? 3.092 11.784 -17.975 1.00 91.12 305 GLY A N 1
ATOM 2408 C CA . GLY A 1 305 ? 2.867 10.342 -17.914 1.00 91.12 305 GLY A CA 1
ATOM 2409 C C . GLY A 1 305 ? 4.082 9.492 -17.532 1.00 91.12 305 GLY A C 1
ATOM 2410 O O . GLY A 1 305 ? 4.062 8.283 -17.762 1.00 91.12 305 GLY A O 1
ATOM 2411 N N . ALA A 1 306 ? 5.109 10.070 -16.898 1.00 90.25 306 ALA A N 1
ATOM 2412 C CA . ALA A 1 306 ? 6.273 9.328 -16.387 1.00 90.25 306 ALA A CA 1
ATOM 2413 C C . ALA A 1 306 ? 5.924 8.218 -15.378 1.00 90.25 306 ALA A C 1
ATOM 2415 O O . ALA A 1 306 ? 6.724 7.315 -15.151 1.00 90.25 306 ALA A O 1
ATOM 2416 N N . GLY A 1 307 ? 4.744 8.284 -14.752 1.00 88.50 307 GLY A N 1
ATOM 2417 C CA . GLY A 1 307 ? 4.250 7.252 -13.836 1.00 88.50 307 GLY A CA 1
ATOM 2418 C C . GLY A 1 307 ? 3.693 5.997 -14.519 1.00 88.50 307 GLY A C 1
ATOM 2419 O O . GLY A 1 307 ? 3.410 5.016 -13.833 1.00 88.50 307 GLY A O 1
ATOM 2420 N N . PHE A 1 308 ? 3.513 6.011 -15.843 1.00 88.81 308 PHE A N 1
ATOM 2421 C CA . PHE A 1 308 ? 3.041 4.859 -16.613 1.00 88.81 308 PHE A CA 1
ATOM 2422 C C . PHE A 1 308 ? 4.213 4.059 -17.178 1.00 88.81 308 PHE A C 1
ATOM 2424 O O . PHE A 1 308 ? 5.307 4.588 -17.331 1.00 88.81 308 PHE A O 1
ATOM 2431 N N . PHE A 1 309 ? 3.991 2.795 -17.534 1.00 85.56 309 PHE A N 1
ATOM 2432 C CA . PHE A 1 309 ? 4.985 2.041 -18.300 1.00 85.56 309 PHE A CA 1
ATOM 2433 C C . PHE A 1 309 ? 4.998 2.494 -19.770 1.00 85.56 309 PHE A C 1
ATOM 2435 O O . PHE A 1 309 ? 3.929 2.804 -20.307 1.00 85.56 309 PHE A O 1
ATOM 2442 N N . PRO A 1 310 ? 6.166 2.504 -20.440 1.00 87.00 310 PRO A N 1
ATOM 2443 C CA . PRO A 1 310 ? 6.225 2.732 -21.876 1.00 87.00 310 PRO A CA 1
ATOM 2444 C C . PRO A 1 310 ? 5.554 1.575 -22.618 1.00 87.00 310 PRO A C 1
ATOM 2446 O O . PRO A 1 310 ? 5.714 0.400 -22.273 1.00 87.00 310 PRO A O 1
ATOM 2449 N N . VAL A 1 311 ? 4.819 1.901 -23.677 1.00 86.00 311 VAL A N 1
ATOM 2450 C CA . VAL A 1 311 ? 4.377 0.896 -24.647 1.00 86.00 311 VAL A CA 1
ATOM 2451 C C . VAL A 1 311 ? 5.592 0.424 -25.451 1.00 86.00 311 VAL A C 1
ATOM 2453 O O . VAL A 1 311 ? 6.376 1.249 -25.906 1.00 86.00 311 VAL A O 1
ATOM 2456 N N . SER A 1 312 ? 5.751 -0.890 -25.625 1.00 85.44 312 SER A N 1
ATOM 2457 C CA . SER A 1 312 ? 6.837 -1.469 -26.429 1.00 85.44 312 SER A CA 1
ATOM 2458 C C . SER A 1 312 ? 6.732 -1.068 -27.903 1.00 85.44 312 SER A C 1
ATOM 2460 O O . SER A 1 312 ? 5.643 -1.130 -28.475 1.00 85.44 312 SER A O 1
ATOM 2462 N N . ASP A 1 313 ? 7.869 -0.772 -28.541 1.00 83.56 313 ASP A N 1
ATOM 2463 C CA . ASP A 1 313 ? 7.934 -0.435 -29.970 1.00 83.56 313 ASP A CA 1
ATOM 2464 C C . ASP A 1 313 ? 7.310 -1.505 -30.883 1.00 83.56 313 ASP A C 1
ATOM 2466 O O . ASP A 1 313 ? 6.656 -1.198 -31.882 1.00 83.56 313 ASP A O 1
ATOM 2470 N N . GLU A 1 314 ? 7.429 -2.780 -30.505 1.00 85.94 314 GLU A N 1
ATOM 2471 C CA . GLU A 1 314 ? 6.827 -3.899 -31.238 1.00 85.94 314 GLU A CA 1
ATOM 2472 C C . GLU A 1 314 ? 5.290 -3.858 -31.220 1.00 85.94 314 GLU A C 1
ATOM 2474 O O . GLU A 1 314 ? 4.633 -4.368 -32.133 1.00 85.94 314 GLU A O 1
ATOM 2479 N N . ALA A 1 315 ? 4.682 -3.246 -30.199 1.00 85.31 315 ALA A N 1
ATOM 2480 C CA . ALA A 1 315 ? 3.232 -3.100 -30.132 1.00 85.31 315 ALA A CA 1
ATOM 2481 C C . ALA A 1 315 ? 2.716 -2.137 -31.216 1.00 85.31 315 ALA A C 1
ATOM 2483 O O . ALA A 1 315 ? 1.680 -2.423 -31.820 1.00 85.31 315 ALA A O 1
ATOM 2484 N N . PHE A 1 316 ? 3.460 -1.069 -31.534 1.00 86.12 316 PHE A N 1
ATOM 2485 C CA . PHE A 1 316 ? 3.098 -0.119 -32.596 1.00 86.12 316 PHE A CA 1
ATOM 2486 C C . PHE A 1 316 ? 3.177 -0.745 -33.991 1.00 86.12 316 PHE A C 1
ATOM 2488 O O . PHE A 1 316 ? 2.342 -0.453 -34.845 1.00 86.12 316 PHE A O 1
ATOM 2495 N N . ALA A 1 317 ? 4.117 -1.670 -34.216 1.00 85.19 317 ALA A N 1
ATOM 2496 C CA . ALA A 1 317 ? 4.187 -2.425 -35.469 1.00 85.19 317 ALA A CA 1
ATOM 2497 C C . ALA A 1 317 ? 2.939 -3.304 -35.695 1.00 85.19 317 ALA A C 1
ATOM 2499 O O . ALA A 1 317 ? 2.508 -3.493 -36.831 1.00 85.19 317 ALA A O 1
ATOM 2500 N N . ASN A 1 318 ? 2.345 -3.825 -34.615 1.00 86.69 318 ASN A N 1
ATOM 2501 C CA . ASN A 1 318 ? 1.159 -4.685 -34.668 1.00 86.69 318 ASN A CA 1
ATOM 2502 C C . ASN A 1 318 ? -0.166 -3.907 -34.678 1.00 86.69 318 ASN A C 1
ATOM 2504 O O . ASN A 1 318 ? -1.182 -4.434 -35.136 1.00 86.69 318 ASN A O 1
ATOM 2508 N N . ASN A 1 319 ? -0.180 -2.679 -34.159 1.00 87.19 319 ASN A N 1
ATOM 2509 C CA . ASN A 1 319 ? -1.348 -1.809 -34.170 1.00 87.19 319 ASN A CA 1
ATOM 2510 C C . ASN A 1 319 ? -0.926 -0.354 -34.445 1.00 87.19 319 ASN A C 1
ATOM 2512 O O . ASN A 1 319 ? -0.602 0.369 -33.501 1.00 87.19 319 ASN A O 1
ATOM 2516 N N . PRO A 1 320 ? -0.987 0.105 -35.710 1.00 84.88 320 PRO A N 1
ATOM 2517 C CA . PRO A 1 320 ? -0.554 1.452 -36.081 1.00 84.88 320 PRO A CA 1
ATOM 2518 C C . PRO A 1 320 ? -1.449 2.573 -35.523 1.00 84.88 320 PRO A C 1
ATOM 2520 O O . PRO A 1 320 ? -1.095 3.737 -35.662 1.00 84.88 320 PRO A O 1
ATOM 2523 N N . ASN A 1 321 ? -2.589 2.246 -34.899 1.00 89.56 321 ASN A N 1
ATOM 2524 C CA . ASN A 1 321 ? -3.452 3.224 -34.227 1.00 89.56 321 ASN A CA 1
ATOM 2525 C C . ASN A 1 321 ? -3.072 3.449 -32.752 1.00 89.56 321 ASN A C 1
ATOM 2527 O O . ASN A 1 321 ? -3.724 4.238 -32.076 1.00 89.56 321 ASN A O 1
ATOM 2531 N N . MET A 1 322 ? -2.088 2.720 -32.214 1.00 87.69 322 MET A N 1
ATOM 2532 C CA . MET A 1 322 ? -1.607 2.962 -30.854 1.00 87.69 322 MET A CA 1
ATOM 2533 C C . MET A 1 322 ? -0.728 4.209 -30.811 1.00 87.69 322 MET A C 1
ATOM 2535 O O . MET A 1 322 ? 0.156 4.382 -31.645 1.00 87.69 322 MET A O 1
ATOM 2539 N N . GLU A 1 323 ? -0.918 5.022 -29.779 1.00 89.75 323 GLU A N 1
ATOM 2540 C CA . GLU A 1 323 ? -0.064 6.167 -29.474 1.00 89.75 323 GLU A CA 1
ATOM 2541 C C . GLU A 1 323 ? 0.722 5.909 -28.185 1.00 89.75 323 GLU A C 1
ATOM 2543 O O . GLU A 1 323 ? 0.264 5.201 -27.284 1.00 89.75 323 GLU A O 1
ATOM 2548 N N . GLN A 1 324 ? 1.931 6.463 -28.105 1.00 90.81 324 GLN A N 1
ATOM 2549 C CA . GLN A 1 324 ? 2.753 6.402 -26.899 1.00 90.81 324 GLN A CA 1
ATOM 2550 C C . GLN A 1 324 ? 2.338 7.500 -25.915 1.00 90.81 324 GLN A C 1
ATOM 2552 O O . GLN A 1 324 ? 2.054 8.629 -26.320 1.00 90.81 324 GLN A O 1
ATOM 2557 N N . THR A 1 325 ? 2.412 7.201 -24.619 1.00 91.62 325 THR A N 1
ATOM 2558 C CA . THR A 1 325 ? 2.310 8.198 -23.545 1.00 91.62 325 THR A CA 1
ATOM 2559 C C . THR A 1 325 ? 3.338 9.314 -23.751 1.00 91.62 325 THR A C 1
ATOM 2561 O O . THR A 1 325 ? 4.514 9.031 -23.968 1.00 91.62 325 THR A O 1
ATOM 2564 N N . TYR A 1 326 ? 2.918 10.578 -23.648 1.00 93.69 326 TYR A N 1
ATOM 2565 C CA . TYR A 1 326 ? 3.719 11.744 -24.048 1.00 93.69 326 TYR A CA 1
ATOM 2566 C C . TYR A 1 326 ? 5.148 11.755 -23.472 1.00 93.69 326 TYR A C 1
ATOM 2568 O O . TYR A 1 326 ? 6.109 11.921 -24.222 1.00 93.69 326 TYR A O 1
ATOM 2576 N N . TYR A 1 327 ? 5.323 11.474 -22.178 1.00 91.88 327 TYR A N 1
ATOM 2577 C CA . TYR A 1 327 ? 6.648 11.382 -21.555 1.00 91.88 327 TYR A CA 1
ATOM 2578 C C . TYR A 1 327 ? 7.581 10.371 -22.252 1.00 91.88 327 TYR A C 1
ATOM 2580 O O . TYR A 1 327 ? 8.747 10.671 -22.519 1.00 91.88 327 TYR A O 1
ATOM 2588 N N . TRP A 1 328 ? 7.072 9.189 -22.607 1.00 91.94 328 TRP A N 1
ATOM 2589 C CA . TRP A 1 328 ? 7.845 8.100 -23.218 1.00 91.94 328 TRP A CA 1
ATOM 2590 C C . TRP A 1 328 ? 8.084 8.274 -24.722 1.00 91.94 328 TRP A C 1
ATOM 2592 O O . TRP A 1 328 ? 8.719 7.430 -25.347 1.00 91.94 328 TRP A O 1
ATOM 2602 N N . GLN A 1 329 ? 7.624 9.368 -25.329 1.00 90.44 329 GLN A N 1
ATOM 2603 C CA . GLN A 1 329 ? 8.011 9.716 -26.701 1.00 90.44 329 GLN A CA 1
ATOM 2604 C C . GLN A 1 329 ? 9.455 10.237 -26.777 1.00 90.44 329 GLN A C 1
ATOM 2606 O O . GLN A 1 329 ? 10.072 10.183 -27.838 1.00 90.44 329 GLN A O 1
ATOM 2611 N N . PHE A 1 330 ? 10.002 10.723 -25.656 1.00 88.69 330 PHE A N 1
ATOM 2612 C CA . PHE A 1 330 ? 11.302 11.406 -25.617 1.00 88.69 330 PHE A CA 1
ATOM 2613 C C . PHE A 1 330 ? 12.298 10.811 -24.610 1.00 88.69 330 PHE A C 1
ATOM 2615 O O . PHE A 1 330 ? 13.433 11.276 -24.550 1.00 88.69 330 PHE A O 1
ATOM 2622 N N . ASN A 1 331 ? 11.885 9.822 -23.806 1.00 81.56 331 ASN A N 1
ATOM 2623 C CA . ASN A 1 331 ? 12.638 9.335 -22.639 1.00 81.56 331 ASN A CA 1
ATOM 2624 C C . ASN A 1 331 ? 12.738 7.794 -22.562 1.00 81.56 331 ASN A C 1
ATOM 2626 O O . ASN A 1 331 ? 12.799 7.253 -21.458 1.00 81.56 331 ASN A O 1
ATOM 2630 N N . GLN A 1 332 ? 12.689 7.091 -23.702 1.00 67.75 332 GLN A N 1
ATOM 2631 C CA . GLN A 1 332 ? 12.852 5.626 -23.760 1.00 67.75 332 GLN A CA 1
ATOM 2632 C C . GLN A 1 332 ? 14.301 5.165 -23.609 1.00 67.75 332 GLN A C 1
ATOM 2634 O O . GLN A 1 332 ? 15.201 5.850 -24.150 1.00 67.75 332 GLN A O 1
#

Foldseek 3Di:
DDDDDDPDDDDDDPDDPDDDDDPDDDDWDPFPDQKADWDWDDDDPPDTDIDIHATVVGGPDDDDDDDPDPDDDPADPVNAQADDDFLVCLLVCWAPVDHSFFDDWDFQAVVVVSKDALQRDPCNVVQDPPRDDSVPDALQDAPVVVCVLCVVCVVPNQQSVQLRFKWFWDPVDDLVDWTDTDPHLSPDHRRRIHTSSQAHPTHSDRGIRGTIQGQDTPLVVLLVVLLVCLVVLVQVSSQVSLQSLCVSSRHDRDDDRRSVVSNVSSLSSCCSPCPPNPVNLVVCLVVLNNCVVDVVADSVLSVQPVSDDWDDPVVCVVPVPDDTRRSVVPPD

pLDDT: mean 79.29, std 17.77, range [28.28, 98.69]

Sequence (332 aa):
YNSAGGSSGSRPKIAIDNIQLVAAGNACITPATSPLSLTFTNITATSVQGSFSASIPAADEYLVVATIYGSLSSYPVDGNIYKLVPINQYRALFDTGESEEMIFQMYYNSKKGEFSDYYGHIMTYYLTNPYTDRGNLSLAVPKSKILEIYPDYARDKSDKRVAEFFQSIDFSVGGSELRPVFPDPLQNGERAIMFAKFRKVKDRSYNLMDAPVPIFRYADILLLKAEADARLGRVTEALENLNKIRSRAGIPVFTRDDAPTVIEEVLEERRRELIGEFHRVYDLVRLGRLHEFNSFVTAQGEKDGAGFFPVSDEAFANNPNMEQTYYWQFNQ

Secondary structure (DSSP, 8-state):
------S------------------S-PPPPSS--EEEEEEEE-SS-EEEEEEPPSSPPS-------SSSS--SS-TT-----PPPGGGHHHHHHT---TTEEEEEE--GGGT----TT-SHHHHHH-TTS--GGG---B--HHHHHHH-HHHHHHS--THHHHHEEE--SSS-TTS-PPPPSSTTSS-GGGEEEGGGS-TT-S-TT---SEEEEEEHHHHHHHHHHHHHHTT-HHHHHHHHHHHHHHHTPPPP----HHHHHHHHHHHHHHHTTTTT-HHHHHHHHT-HHHH-TTS-HHHHHTTTTSPPPPHHHHHH-TT----GGGGT--